Protein AF-A0A1V5TX54-F1 (afdb_monomer_lite)

pLDDT: mean 74.38, std 20.8, range [24.3, 97.81]

Foldseek 3Di:
DVVVVVVCPVVVVLLVVCDVPVDPDPVNVVVVVLVVVLVPDDDPVSVLVNLVVLLVVLVVLCPDPDPVSVLVSLLVNLVSCVSNVVVVVNVVSVVVLVPDPSVLPLSNLLSVLVVCLVVVNLVSNLVSLVSNCVPQVLSSLQSNLSSCVSVVNNVSSVVSNVRSVVVVVVVVVVVVVVVVCVVVVNDPDD

Sequence (190 aa):
MEKVLYESGNYFSCLEYIYRFLGDGCEVERMKALCWLGLSRTHEEGKRVYLLLARDILEVLLKSDDLENKIFASSKLILVLWKLGDIDSLDKLYDMIKSSEICESSEVNYSRGILALWQGGNQRAIDLSRRIESEMKAEAYELRGDAYTNQGYPSDARVEYINAIRYYRCRYYDIERVQKKLLKGEACSD

Radius of gyration: 18.54 Å; chains: 1; bounding box: 43×51×48 Å

Secondary structure (DSSP, 8-state):
-THHHHHHHHHHHHHHHHHHHH-SSHHHHHHHHHHHHHHSS--HHHHHHHHHHHHHHHHHHHTSS-HHHHHHHHHHHHHHHHHHT-HHHHHHHHHHHHTSGGGG-HHHHHHHHHHHHHTT-HHHHHHHHHHHTTT-HHHHHHHHHHHHHHTT-HHHHHHHHHHHHHHHHHHHHHHHHHHHHHHTT-----

Structure (mmCIF, N/CA/C/O backbone):
data_AF-A0A1V5TX54-F1
#
_entry.id   AF-A0A1V5TX54-F1
#
loop_
_atom_site.group_PDB
_atom_site.id
_atom_site.type_symbol
_atom_site.label_atom_id
_atom_site.label_alt_id
_atom_site.label_comp_id
_atom_site.label_asym_id
_atom_site.label_entity_id
_atom_site.label_seq_id
_atom_site.pdbx_PDB_ins_code
_atom_site.Cartn_x
_atom_site.Cartn_y
_atom_site.Cartn_z
_atom_site.occupancy
_atom_site.B_iso_or_equiv
_atom_site.auth_seq_id
_atom_site.auth_comp_id
_atom_site.auth_asym_id
_atom_site.auth_atom_id
_atom_site.pdbx_PDB_model_num
ATOM 1 N N . MET A 1 1 ? 20.280 -15.611 1.372 1.00 30.33 1 MET A N 1
ATOM 2 C CA . MET A 1 1 ? 19.870 -15.136 2.713 1.00 30.33 1 MET A CA 1
ATOM 3 C C . MET A 1 1 ? 19.416 -13.669 2.686 1.00 30.33 1 MET A C 1
ATOM 5 O O . MET A 1 1 ? 18.549 -13.319 3.467 1.00 30.33 1 MET A O 1
ATOM 9 N N . GLU A 1 2 ? 19.879 -12.845 1.735 1.00 24.30 2 GLU A N 1
ATOM 10 C CA . GLU A 1 2 ? 19.481 -11.425 1.596 1.00 24.30 2 GLU A CA 1
ATOM 11 C C . GLU A 1 2 ? 18.056 -11.173 1.068 1.00 24.30 2 GLU A C 1
ATOM 13 O O . GLU A 1 2 ? 17.445 -10.170 1.418 1.00 24.30 2 GLU A O 1
ATOM 18 N N . LYS A 1 3 ? 17.470 -12.090 0.286 1.00 27.19 3 LYS A N 1
ATOM 19 C CA . LYS A 1 3 ? 16.138 -11.880 -0.321 1.00 27.19 3 LYS A CA 1
ATOM 20 C C . LYS A 1 3 ? 14.971 -11.887 0.686 1.00 27.19 3 LYS A C 1
ATOM 22 O O . LYS A 1 3 ? 13.909 -11.362 0.389 1.00 27.19 3 LYS A O 1
ATOM 27 N N . VAL A 1 4 ? 15.174 -12.462 1.876 1.00 31.12 4 VAL A N 1
ATOM 28 C CA . VAL A 1 4 ? 14.139 -12.585 2.924 1.00 31.12 4 VAL A CA 1
ATOM 29 C C . VAL A 1 4 ? 13.986 -11.293 3.731 1.00 31.12 4 VAL A C 1
ATOM 31 O O . VAL A 1 4 ? 12.911 -11.011 4.251 1.00 31.12 4 VAL A O 1
ATOM 34 N N . LEU A 1 5 ? 15.035 -10.468 3.793 1.00 27.84 5 LEU A N 1
ATOM 35 C CA . LEU A 1 5 ? 15.014 -9.241 4.587 1.00 27.84 5 LEU A CA 1
ATOM 36 C C . LEU A 1 5 ? 14.143 -8.150 3.944 1.00 27.84 5 LEU A C 1
ATOM 38 O O . LEU A 1 5 ? 13.446 -7.437 4.663 1.00 27.84 5 LEU A O 1
ATOM 42 N N . TYR A 1 6 ? 14.089 -8.085 2.610 1.00 31.00 6 TYR A N 1
ATOM 43 C CA . TYR A 1 6 ? 13.315 -7.068 1.888 1.00 31.00 6 TYR A CA 1
ATOM 44 C C . TYR A 1 6 ? 11.796 -7.262 2.037 1.00 31.00 6 TYR A C 1
ATOM 46 O O . TYR A 1 6 ? 11.067 -6.306 2.280 1.00 31.00 6 TYR A O 1
ATOM 54 N N . GLU A 1 7 ? 11.312 -8.510 2.010 1.00 37.56 7 GLU A N 1
ATOM 55 C CA . GLU A 1 7 ? 9.894 -8.807 2.268 1.00 37.56 7 GLU A CA 1
ATOM 56 C C . GLU A 1 7 ? 9.513 -8.627 3.747 1.00 37.56 7 GLU A C 1
ATOM 58 O O . GLU A 1 7 ? 8.349 -8.379 4.048 1.00 37.56 7 GLU A O 1
ATOM 63 N N . SER A 1 8 ? 10.482 -8.716 4.669 1.00 41.56 8 SER A N 1
ATOM 64 C CA . SER A 1 8 ? 10.271 -8.626 6.123 1.00 41.56 8 SER A CA 1
ATOM 65 C C . SER A 1 8 ? 10.218 -7.195 6.681 1.00 41.56 8 SER A C 1
ATOM 67 O O . SER A 1 8 ? 9.693 -6.990 7.777 1.00 41.56 8 SER A O 1
ATOM 69 N N . GLY A 1 9 ? 10.698 -6.195 5.931 1.00 39.78 9 GLY A N 1
ATOM 70 C CA . GLY A 1 9 ? 10.786 -4.805 6.403 1.00 39.78 9 GLY A CA 1
ATOM 71 C C . GLY A 1 9 ? 9.429 -4.167 6.729 1.00 39.78 9 GLY A C 1
ATOM 72 O O . GLY A 1 9 ? 9.316 -3.384 7.670 1.00 39.78 9 GLY A O 1
ATOM 73 N N . ASN A 1 10 ? 8.367 -4.565 6.020 1.00 44.25 10 ASN A N 1
ATOM 74 C CA . ASN A 1 10 ? 7.000 -4.102 6.296 1.00 44.25 10 ASN A CA 1
ATOM 75 C C . ASN A 1 10 ? 6.326 -4.849 7.464 1.00 44.25 10 ASN A C 1
ATOM 77 O O . ASN A 1 10 ? 5.393 -4.327 8.065 1.00 44.25 10 ASN A O 1
ATOM 81 N N . TYR A 1 11 ? 6.794 -6.056 7.802 1.00 42.66 11 TYR A N 1
ATOM 82 C CA . TYR A 1 11 ? 6.281 -6.832 8.939 1.00 42.66 11 TYR A CA 1
ATOM 83 C C . TYR A 1 11 ? 6.869 -6.336 10.263 1.00 42.66 11 TYR A C 1
ATOM 85 O O . TYR A 1 11 ? 6.157 -6.235 11.261 1.00 42.66 11 TYR A O 1
ATOM 93 N N . PHE A 1 12 ? 8.158 -5.983 10.261 1.00 42.31 12 PHE A N 1
ATOM 94 C CA . PHE A 1 12 ? 8.851 -5.474 11.445 1.00 42.31 12 PHE A CA 1
ATOM 95 C C . PHE A 1 12 ? 8.323 -4.111 11.909 1.00 42.31 12 PHE A C 1
ATOM 97 O O . PHE A 1 12 ? 8.193 -3.902 13.111 1.00 42.31 12 PHE A O 1
ATOM 104 N N . SER A 1 13 ? 7.956 -3.214 10.987 1.00 45.41 13 SER A N 1
ATOM 105 C CA . SER A 1 13 ? 7.419 -1.890 11.337 1.00 45.41 13 SER A CA 1
ATOM 106 C C . SER A 1 13 ? 6.031 -1.958 11.983 1.00 45.41 13 SER A C 1
ATOM 108 O O . SER A 1 13 ? 5.769 -1.229 12.937 1.00 45.41 13 SER A O 1
ATOM 110 N N . CYS A 1 14 ? 5.167 -2.880 11.540 1.00 44.69 14 CYS A N 1
ATOM 111 C CA . CYS A 1 14 ? 3.892 -3.153 12.208 1.00 44.69 14 CYS A CA 1
ATOM 112 C C . CYS A 1 14 ? 4.111 -3.694 13.627 1.00 44.69 14 CYS A C 1
ATOM 114 O O . CYS A 1 14 ? 3.462 -3.237 14.559 1.00 44.69 14 CYS A O 1
ATOM 116 N N . LEU A 1 15 ? 5.061 -4.619 13.808 1.00 48.97 15 LEU A N 1
ATOM 117 C CA . LEU A 1 15 ? 5.430 -5.151 15.122 1.00 48.97 15 LEU A CA 1
ATOM 118 C C . LEU A 1 15 ? 5.946 -4.058 16.060 1.00 48.97 15 LEU A C 1
ATOM 120 O O . LEU A 1 15 ? 5.470 -3.971 17.183 1.00 48.97 15 LEU A O 1
ATOM 124 N N . GLU A 1 16 ? 6.882 -3.215 15.620 1.00 46.59 16 GLU A N 1
ATOM 125 C CA . GLU A 1 16 ? 7.471 -2.165 16.462 1.00 46.59 16 GLU A CA 1
ATOM 126 C C . GLU A 1 16 ? 6.440 -1.112 16.905 1.00 46.59 16 GLU A C 1
ATOM 128 O O . GLU A 1 16 ? 6.471 -0.667 18.053 1.00 46.59 16 GLU A O 1
ATOM 133 N N . TYR A 1 17 ? 5.485 -0.767 16.033 1.00 46.53 17 TYR A N 1
ATOM 134 C CA . TYR A 1 17 ? 4.369 0.118 16.377 1.00 46.53 17 TYR A CA 1
ATOM 135 C C . TYR A 1 17 ? 3.402 -0.546 17.374 1.00 46.53 17 TYR A C 1
ATOM 137 O O . TYR A 1 17 ? 3.055 0.050 18.393 1.00 46.53 17 TYR A O 1
ATOM 145 N N . ILE A 1 18 ? 3.050 -1.818 17.149 1.00 49.69 18 ILE A N 1
ATOM 146 C CA . ILE A 1 18 ? 2.198 -2.613 18.049 1.00 49.69 18 ILE A CA 1
ATOM 147 C C . ILE A 1 18 ? 2.858 -2.800 19.430 1.00 49.69 18 ILE A C 1
ATOM 149 O O . ILE A 1 18 ? 2.181 -2.674 20.449 1.00 49.69 18 ILE A O 1
ATOM 153 N N . TYR A 1 19 ? 4.178 -3.016 19.488 1.00 47.88 19 TYR A N 1
ATOM 154 C CA . TYR A 1 19 ? 4.949 -3.110 20.736 1.00 47.88 19 TYR A CA 1
ATOM 155 C C . TYR A 1 19 ? 4.878 -1.829 21.568 1.00 47.88 19 TYR A C 1
ATOM 157 O O . TYR A 1 19 ? 4.755 -1.901 22.789 1.00 47.88 19 TYR A O 1
ATOM 165 N N . ARG A 1 20 ? 4.957 -0.657 20.926 1.00 49.06 20 ARG A N 1
ATOM 166 C CA . ARG A 1 20 ? 4.871 0.631 21.631 1.00 49.06 20 ARG A CA 1
ATOM 167 C C . ARG A 1 20 ? 3.459 0.931 22.133 1.00 49.06 20 ARG A C 1
ATOM 169 O O . ARG A 1 20 ? 3.332 1.630 23.133 1.00 49.06 20 ARG A O 1
ATOM 176 N N . PHE A 1 21 ? 2.428 0.415 21.463 1.00 44.59 21 PHE A N 1
ATOM 177 C CA . PHE A 1 21 ? 1.032 0.751 21.755 1.00 44.59 21 PHE A CA 1
ATOM 178 C C . PHE A 1 21 ? 0.344 -0.217 22.735 1.00 44.59 21 PHE A C 1
ATOM 180 O O . PHE A 1 21 ? -0.487 0.219 23.526 1.00 44.59 21 PHE A O 1
ATOM 187 N N . LEU A 1 22 ? 0.681 -1.515 22.722 1.00 44.22 22 LEU A N 1
ATOM 188 C CA . LEU A 1 22 ? 0.019 -2.521 23.573 1.00 44.22 22 LEU A CA 1
ATOM 189 C C . LEU A 1 22 ? 0.630 -2.682 24.980 1.00 44.22 22 LEU A C 1
ATOM 191 O O . LEU A 1 22 ? -0.011 -3.273 25.848 1.00 44.22 22 LEU A O 1
ATOM 195 N N . GLY A 1 23 ? 1.822 -2.129 25.237 1.00 44.69 23 GLY A N 1
ATOM 196 C CA . GLY A 1 23 ? 2.507 -2.241 26.533 1.00 44.69 23 GLY A CA 1
ATOM 197 C C . GLY A 1 23 ? 2.957 -3.670 26.889 1.00 44.69 23 GLY A C 1
ATOM 198 O O . GLY A 1 23 ? 2.667 -4.629 26.178 1.00 44.69 23 GLY A O 1
ATOM 199 N N . ASP A 1 24 ? 3.691 -3.822 27.997 1.00 40.16 24 ASP A N 1
ATOM 200 C CA . ASP A 1 24 ? 4.201 -5.118 28.483 1.00 40.16 24 ASP A CA 1
ATOM 201 C C . ASP A 1 24 ? 3.059 -5.976 29.069 1.00 40.16 24 ASP A C 1
ATOM 203 O O . ASP A 1 24 ? 2.840 -6.033 30.280 1.00 40.16 24 ASP A O 1
ATOM 207 N N . GLY A 1 25 ? 2.281 -6.621 28.201 1.00 43.72 25 GLY A N 1
ATOM 208 C CA . GLY A 1 25 ? 1.189 -7.519 28.572 1.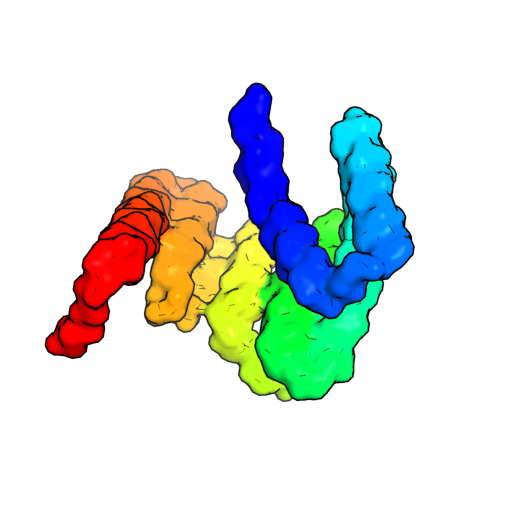00 43.72 25 GLY A CA 1
ATOM 209 C C . GLY A 1 25 ? 1.234 -8.836 27.800 1.00 43.72 25 GLY A C 1
ATOM 210 O O . GLY A 1 25 ? 1.669 -8.876 26.660 1.00 43.72 25 GLY A O 1
ATOM 211 N N . CYS A 1 26 ? 0.695 -9.903 28.402 1.00 41.56 26 CYS A N 1
ATOM 212 C CA . CYS A 1 26 ? 0.682 -11.302 27.930 1.00 41.56 26 CYS A CA 1
ATOM 213 C C . CYS A 1 26 ? 0.308 -11.521 26.438 1.00 41.56 26 CYS A C 1
ATOM 215 O O . CYS A 1 26 ? 0.681 -12.534 25.839 1.00 41.56 26 CYS A O 1
ATOM 217 N N . GLU A 1 27 ? -0.411 -10.588 25.807 1.00 49.25 27 GLU A N 1
ATOM 218 C CA . GLU A 1 27 ? -0.700 -10.613 24.366 1.00 49.25 27 GLU A CA 1
ATOM 219 C C . GLU A 1 27 ? 0.534 -10.344 23.496 1.00 49.25 27 GLU A C 1
ATOM 221 O O . GLU A 1 27 ? 0.677 -10.943 22.433 1.00 49.25 27 GLU A O 1
ATOM 226 N N . VAL A 1 28 ? 1.471 -9.528 23.971 1.00 48.56 28 VAL A N 1
ATOM 227 C CA . VAL A 1 28 ? 2.739 -9.212 23.311 1.00 48.56 28 VAL A CA 1
ATOM 228 C C . VAL A 1 28 ? 3.679 -10.419 23.328 1.00 48.56 28 VAL A C 1
ATOM 230 O O . VAL A 1 28 ? 4.288 -10.748 22.311 1.00 48.56 28 VAL A O 1
ATOM 233 N N . GLU A 1 29 ? 3.748 -11.163 24.432 1.00 46.81 29 GLU A N 1
ATOM 234 C CA . GLU A 1 29 ? 4.460 -12.445 24.508 1.00 46.81 29 GLU A CA 1
ATOM 235 C C . GLU A 1 29 ? 3.805 -13.523 23.630 1.00 46.81 29 GLU A C 1
ATOM 237 O O . GLU A 1 29 ? 4.517 -14.313 23.004 1.00 46.81 29 GLU A O 1
ATOM 242 N N . ARG A 1 30 ? 2.469 -13.525 23.500 1.00 48.03 30 ARG A N 1
ATOM 243 C CA . ARG A 1 30 ? 1.762 -14.364 22.514 1.00 48.03 30 ARG A CA 1
ATOM 244 C C . ARG A 1 30 ? 2.094 -13.961 21.079 1.00 48.03 30 ARG A C 1
ATOM 246 O O . ARG A 1 30 ? 2.321 -14.845 20.260 1.00 48.03 30 ARG A O 1
ATOM 253 N N . MET A 1 31 ? 2.184 -12.667 20.771 1.00 52.75 31 MET A N 1
ATOM 254 C CA . MET A 1 31 ? 2.605 -12.175 19.453 1.00 52.75 31 MET A CA 1
ATOM 255 C C . MET A 1 31 ? 4.060 -12.535 19.148 1.00 52.75 31 MET A C 1
ATOM 257 O O . MET A 1 31 ? 4.340 -13.027 18.057 1.00 52.75 31 MET A O 1
ATOM 261 N N . LYS A 1 32 ? 4.974 -12.392 20.119 1.00 51.56 32 LYS A N 1
ATOM 262 C CA . LYS A 1 32 ? 6.365 -12.868 20.023 1.00 51.56 32 LYS A CA 1
ATOM 263 C C . LYS A 1 32 ? 6.400 -14.362 19.718 1.00 51.56 32 LYS A C 1
ATOM 265 O O . LYS A 1 32 ? 7.094 -14.759 18.788 1.00 51.56 32 LYS A O 1
ATOM 270 N N . ALA A 1 33 ? 5.628 -15.171 20.449 1.00 48.47 33 ALA A N 1
ATOM 271 C CA . ALA A 1 33 ? 5.555 -16.619 20.272 1.00 48.47 33 ALA A CA 1
ATOM 272 C C . ALA A 1 33 ? 4.944 -17.026 18.920 1.00 48.47 33 ALA A C 1
ATOM 274 O O . ALA A 1 33 ? 5.458 -17.935 18.276 1.00 48.47 33 ALA A O 1
ATOM 275 N N . LEU A 1 34 ? 3.901 -16.337 18.446 1.00 50.25 34 LEU A N 1
ATOM 276 C CA . LEU A 1 34 ? 3.256 -16.601 17.154 1.00 50.25 34 LEU A CA 1
ATOM 277 C C . LEU A 1 34 ? 4.113 -16.141 15.969 1.00 50.25 34 LEU A C 1
ATOM 279 O O . LEU A 1 34 ? 4.197 -16.851 14.970 1.00 50.25 34 LEU A O 1
ATOM 283 N N . CYS A 1 35 ? 4.818 -15.012 16.085 1.00 50.97 35 CYS A N 1
ATOM 284 C CA . CYS A 1 35 ? 5.839 -14.616 15.118 1.00 50.97 35 CYS A CA 1
ATOM 285 C C . CYS A 1 35 ? 7.014 -15.593 15.110 1.00 50.97 35 CYS A C 1
ATOM 287 O O . CYS A 1 35 ? 7.489 -15.944 14.036 1.00 50.97 35 CYS A O 1
ATOM 289 N N . TRP A 1 36 ? 7.455 -16.083 16.271 1.00 46.84 36 TRP A N 1
ATOM 290 C CA . TRP A 1 36 ? 8.479 -17.127 16.351 1.00 46.84 36 TRP A CA 1
ATOM 291 C C . TRP A 1 36 ? 8.019 -18.444 15.711 1.00 46.84 36 TRP A C 1
ATOM 293 O O . TRP A 1 36 ? 8.781 -19.044 14.957 1.00 46.84 36 TRP A O 1
ATOM 303 N N . LEU A 1 37 ? 6.766 -18.855 15.937 1.00 42.44 37 LEU A N 1
ATOM 304 C CA . LEU A 1 37 ? 6.151 -20.033 15.311 1.00 42.44 37 LEU A CA 1
ATOM 305 C C . LEU A 1 37 ? 5.956 -19.853 13.792 1.00 42.44 37 LEU A C 1
ATOM 307 O O . LEU A 1 37 ? 6.149 -20.798 13.033 1.00 42.44 37 LEU A O 1
ATOM 311 N N . GLY A 1 38 ? 5.640 -18.640 13.326 1.00 43.91 38 GLY A N 1
ATOM 312 C CA . GLY A 1 38 ? 5.549 -18.301 11.900 1.00 43.91 38 GLY A CA 1
ATOM 313 C C . GLY A 1 38 ? 6.912 -18.165 11.204 1.00 43.91 38 GLY A C 1
ATOM 314 O O . GLY A 1 38 ? 7.024 -18.426 10.005 1.00 43.91 38 GLY A O 1
ATOM 315 N N . LEU A 1 39 ? 7.963 -17.797 11.947 1.00 45.38 39 LEU A N 1
ATOM 316 C CA . LEU A 1 39 ? 9.353 -17.741 11.477 1.00 45.38 39 LEU A CA 1
ATOM 317 C C . LEU A 1 39 ? 10.045 -19.112 11.530 1.00 45.38 39 LEU A C 1
ATOM 319 O O . LEU A 1 39 ? 11.016 -19.335 10.798 1.00 45.38 39 LEU A O 1
ATOM 323 N N . SER A 1 40 ? 9.537 -20.068 12.316 1.00 43.94 40 SER A N 1
ATOM 324 C CA . SER A 1 40 ? 10.005 -21.455 12.304 1.00 43.94 40 SER A CA 1
ATOM 325 C C . SER A 1 40 ? 9.435 -22.228 11.105 1.00 43.94 40 SER A C 1
ATOM 327 O O . SER A 1 40 ? 8.594 -23.105 11.244 1.00 43.94 40 SER A O 1
ATOM 329 N N . ARG A 1 41 ? 9.985 -21.914 9.925 1.00 44.44 41 ARG A N 1
ATOM 330 C CA . ARG A 1 41 ? 10.013 -22.723 8.690 1.00 44.44 41 ARG A CA 1
ATOM 331 C C . ARG A 1 41 ? 8.674 -22.924 7.942 1.00 44.44 41 ARG A C 1
ATOM 333 O O . ARG A 1 41 ? 7.840 -23.750 8.278 1.00 44.44 41 ARG A O 1
ATOM 340 N N . THR A 1 42 ? 8.581 -22.258 6.786 1.00 50.34 42 THR A N 1
ATOM 341 C CA . THR A 1 42 ? 7.985 -22.782 5.531 1.00 50.34 42 THR A CA 1
ATOM 342 C C . THR A 1 42 ? 6.494 -23.160 5.470 1.00 50.34 42 THR A C 1
ATOM 344 O O . THR A 1 42 ? 6.130 -23.895 4.560 1.00 50.34 42 THR A O 1
ATOM 347 N N . HIS A 1 43 ? 5.603 -22.644 6.320 1.00 57.03 43 HIS A N 1
ATOM 348 C CA . HIS A 1 43 ? 4.159 -22.913 6.180 1.00 57.03 43 HIS A CA 1
ATOM 349 C C . HIS A 1 43 ? 3.376 -21.649 5.801 1.00 57.03 43 HIS A C 1
ATOM 351 O O . HIS A 1 43 ? 3.340 -20.680 6.562 1.00 57.03 43 HIS A O 1
ATOM 357 N N . GLU A 1 44 ? 2.725 -21.653 4.631 1.00 62.91 44 GLU A N 1
ATOM 358 C CA . GLU A 1 44 ? 1.754 -20.616 4.231 1.00 62.91 44 GLU A CA 1
ATOM 359 C C . GLU A 1 44 ? 0.690 -20.373 5.310 1.00 62.91 44 GLU A C 1
ATOM 361 O O . GLU A 1 44 ? 0.238 -19.247 5.506 1.00 62.91 44 GLU A O 1
ATOM 366 N N . GLU A 1 45 ? 0.361 -21.410 6.078 1.00 62.12 45 GLU A N 1
ATOM 367 C CA . GLU A 1 45 ? -0.554 -21.344 7.214 1.00 62.12 45 GLU A CA 1
ATOM 368 C C . GLU A 1 45 ? -0.068 -20.392 8.315 1.00 62.12 45 GLU A C 1
ATOM 370 O O . GLU A 1 45 ? -0.861 -19.611 8.832 1.00 62.12 45 GLU A O 1
ATOM 375 N N . GLY A 1 46 ? 1.234 -20.364 8.625 1.00 65.31 46 GLY A N 1
ATOM 376 C CA . GLY A 1 46 ? 1.793 -19.437 9.616 1.00 65.31 46 GLY A CA 1
ATOM 377 C C . GLY A 1 46 ? 1.703 -17.979 9.161 1.00 65.31 46 GLY A C 1
ATOM 378 O O . GLY A 1 46 ? 1.341 -17.097 9.941 1.00 65.31 46 GLY A O 1
ATOM 379 N N . LYS A 1 47 ? 1.943 -17.726 7.865 1.00 70.38 47 LYS A N 1
ATOM 380 C CA . LYS A 1 47 ? 1.740 -16.398 7.261 1.00 70.38 47 LYS A CA 1
ATOM 381 C C . LYS A 1 47 ? 0.270 -15.988 7.317 1.00 70.38 47 LYS A C 1
ATOM 383 O O . LYS A 1 47 ? -0.031 -14.844 7.644 1.00 70.38 47 LYS A O 1
ATOM 388 N N . ARG A 1 48 ? -0.643 -16.920 7.033 1.00 78.31 48 ARG A N 1
ATOM 389 C CA . ARG A 1 48 ? -2.087 -16.673 7.080 1.00 78.31 48 ARG A CA 1
ATOM 390 C C . ARG A 1 48 ? -2.562 -16.343 8.495 1.00 78.31 48 ARG A C 1
ATOM 392 O O . ARG A 1 48 ? -3.284 -15.367 8.657 1.00 78.31 48 ARG A O 1
ATOM 399 N N . VAL A 1 49 ? -2.123 -17.091 9.510 1.00 75.19 49 VAL A N 1
ATOM 400 C CA . VAL A 1 49 ? -2.447 -16.812 10.923 1.00 75.19 49 VAL A CA 1
ATOM 401 C C . VAL A 1 49 ? -1.959 -15.423 11.333 1.00 75.19 49 VAL A C 1
ATOM 403 O O . VAL A 1 49 ? -2.711 -14.669 11.945 1.00 75.19 49 VAL A O 1
ATOM 406 N N . TYR A 1 50 ? -0.739 -15.048 10.941 1.00 74.75 50 TYR A N 1
ATOM 407 C CA . TYR A 1 50 ? -0.221 -13.706 11.200 1.00 74.75 50 TYR A CA 1
ATOM 408 C C . TYR A 1 50 ? -1.072 -12.616 10.535 1.00 74.75 50 TYR A C 1
ATOM 410 O O . TYR A 1 50 ? -1.405 -11.622 11.173 1.00 74.75 50 TYR A O 1
ATOM 418 N N . LEU A 1 51 ? -1.440 -12.794 9.263 1.00 80.00 51 LEU A N 1
ATOM 419 C CA . LEU A 1 51 ? -2.250 -11.817 8.535 1.00 80.00 51 LEU A CA 1
ATOM 420 C C . LEU A 1 51 ? -3.658 -11.673 9.130 1.00 80.00 51 LEU A C 1
ATOM 422 O O . LEU A 1 51 ? -4.169 -10.560 9.188 1.00 80.00 51 LEU A O 1
ATOM 426 N N . LEU A 1 52 ? -4.262 -12.766 9.608 1.00 83.44 52 LEU A N 1
ATOM 427 C CA . LEU A 1 52 ? -5.546 -12.726 10.314 1.00 83.44 52 LEU A CA 1
ATOM 428 C C . LEU A 1 52 ? -5.436 -11.950 11.632 1.00 83.44 52 LEU A C 1
ATOM 430 O O . LEU A 1 52 ? -6.255 -11.077 11.890 1.00 83.44 52 LEU A O 1
ATOM 434 N N . LEU A 1 53 ? -4.387 -12.199 12.420 1.00 81.25 53 LEU A N 1
ATOM 435 C CA . LEU A 1 53 ? -4.151 -11.451 13.655 1.00 81.25 53 LEU A CA 1
ATOM 436 C C . LEU A 1 53 ? -3.907 -9.960 13.377 1.00 81.25 53 LEU A C 1
ATOM 438 O O . LEU A 1 53 ? -4.467 -9.100 14.052 1.00 81.25 53 LEU A O 1
ATOM 442 N N . ALA A 1 54 ? -3.089 -9.651 12.368 1.00 79.38 54 ALA A N 1
ATOM 443 C CA . ALA A 1 54 ? -2.834 -8.279 11.953 1.00 79.38 54 ALA A CA 1
ATOM 444 C C . ALA A 1 54 ? -4.131 -7.585 11.520 1.00 79.38 54 ALA A C 1
ATOM 446 O O . ALA A 1 54 ? -4.372 -6.456 11.935 1.00 79.38 54 ALA A O 1
ATOM 447 N N . ARG A 1 55 ? -4.985 -8.261 10.739 1.00 88.81 55 ARG A N 1
ATOM 448 C CA . ARG A 1 55 ? -6.306 -7.749 10.352 1.00 88.81 55 ARG A CA 1
ATOM 449 C C . ARG A 1 55 ? -7.127 -7.376 11.585 1.00 88.81 55 ARG A C 1
ATOM 451 O O . ARG A 1 55 ? -7.577 -6.240 11.665 1.00 88.81 55 ARG A O 1
ATOM 458 N N . ASP A 1 56 ? -7.269 -8.288 12.543 1.00 85.56 56 ASP A N 1
ATOM 459 C CA . ASP A 1 56 ? -8.123 -8.075 13.716 1.00 85.56 56 ASP A CA 1
ATOM 460 C C . ASP A 1 56 ? -7.645 -6.873 14.559 1.00 85.56 56 ASP A C 1
ATOM 462 O O . ASP A 1 56 ? -8.449 -6.041 14.976 1.00 85.56 56 ASP A O 1
ATOM 466 N N . ILE A 1 57 ? -6.328 -6.715 14.746 1.00 82.25 57 ILE A N 1
ATOM 467 C CA . ILE A 1 57 ? -5.742 -5.555 15.448 1.00 82.25 57 ILE A CA 1
ATOM 468 C C . ILE A 1 57 ? -5.996 -4.257 14.674 1.00 82.25 57 ILE A C 1
ATOM 470 O O . ILE A 1 57 ? -6.399 -3.245 15.249 1.00 82.25 57 ILE A O 1
ATOM 474 N N . LEU A 1 58 ? -5.757 -4.270 13.363 1.00 84.44 58 LEU A N 1
ATOM 475 C CA . LEU A 1 58 ? -5.927 -3.093 12.516 1.00 84.44 58 LEU A CA 1
ATOM 476 C C . LEU A 1 58 ? -7.401 -2.671 12.435 1.00 84.44 58 LEU A C 1
ATOM 478 O O . LEU A 1 58 ? -7.682 -1.479 12.431 1.00 84.44 58 LEU A O 1
ATOM 482 N N . GLU A 1 59 ? -8.351 -3.606 12.452 1.00 88.81 59 GLU A N 1
ATOM 483 C CA . GLU A 1 59 ? -9.784 -3.298 12.531 1.00 88.81 59 GLU A CA 1
ATOM 484 C C . GLU A 1 59 ? -10.181 -2.622 13.850 1.00 88.81 59 GLU A C 1
ATOM 486 O O . GLU A 1 59 ? -11.105 -1.805 13.868 1.00 88.81 59 GLU A O 1
ATOM 491 N N . VAL A 1 60 ? -9.497 -2.938 14.955 1.00 85.81 60 VAL A N 1
ATOM 492 C CA . VAL A 1 60 ? -9.677 -2.230 16.231 1.00 85.81 60 VAL A CA 1
ATOM 493 C C . VAL A 1 60 ? -9.129 -0.808 16.126 1.00 85.81 60 VAL A C 1
ATOM 495 O O . VAL A 1 60 ? -9.841 0.140 16.455 1.00 85.81 60 VAL A O 1
ATOM 498 N N . LEU A 1 61 ? -7.906 -0.640 15.610 1.00 81.56 61 LEU A N 1
ATOM 499 C CA . LEU A 1 61 ? -7.289 0.681 15.427 1.00 81.56 61 LEU A CA 1
ATOM 500 C C . LEU A 1 61 ? -8.099 1.574 14.478 1.00 81.56 61 LEU A C 1
ATOM 502 O O . LEU A 1 61 ? -8.246 2.771 14.724 1.00 81.56 61 LEU A O 1
ATOM 506 N N . LEU A 1 62 ? -8.697 0.988 13.442 1.00 87.88 62 LEU A N 1
ATOM 507 C CA . LEU A 1 62 ? -9.545 1.691 12.484 1.00 87.88 62 LEU A CA 1
ATOM 508 C C . LEU A 1 62 ? -10.803 2.304 13.121 1.00 87.88 62 LEU A C 1
ATOM 510 O O . LEU A 1 62 ? -11.322 3.303 12.629 1.00 87.88 62 LEU A O 1
ATOM 514 N N . LYS A 1 63 ? -11.297 1.708 14.211 1.00 88.06 63 LYS A N 1
ATOM 515 C CA . LYS A 1 63 ? -12.463 2.190 14.969 1.00 88.06 63 LYS A CA 1
ATOM 516 C C . LYS A 1 63 ? -12.096 3.188 16.066 1.00 88.06 63 LYS A C 1
ATOM 518 O O . LYS A 1 63 ? -12.999 3.695 16.723 1.00 88.06 63 LYS A O 1
ATOM 523 N N . SER A 1 64 ? -10.807 3.436 16.300 1.00 86.50 64 SER A N 1
ATOM 524 C CA . SER A 1 64 ? -10.376 4.429 17.286 1.00 86.50 64 SER A CA 1
ATOM 525 C C . SER A 1 64 ? -10.778 5.840 16.848 1.00 86.50 64 SER A C 1
ATOM 527 O O . SER A 1 64 ? -10.960 6.081 15.659 1.00 86.50 64 SER A O 1
ATOM 529 N N . ASP A 1 65 ? -10.908 6.782 17.782 1.00 86.75 65 ASP A N 1
ATOM 530 C CA . ASP A 1 65 ? -11.178 8.194 17.454 1.00 86.75 65 ASP A CA 1
ATOM 531 C C . ASP A 1 65 ? -9.933 8.938 16.950 1.00 86.75 65 ASP A C 1
ATOM 533 O O . ASP A 1 65 ? -10.036 10.039 16.411 1.00 86.75 65 ASP A O 1
ATOM 537 N N . ASP A 1 66 ? -8.760 8.326 17.094 1.00 87.00 66 ASP A N 1
ATOM 538 C CA . ASP A 1 66 ? -7.483 8.914 16.728 1.00 87.00 66 ASP A CA 1
ATOM 539 C C . ASP A 1 66 ? -7.236 8.822 15.213 1.00 87.00 66 ASP A C 1
ATOM 541 O O . ASP A 1 66 ? -7.273 7.749 14.604 1.00 87.00 66 ASP A O 1
ATOM 545 N N . LEU A 1 67 ? -6.998 9.978 14.593 1.00 86.69 67 LEU A N 1
ATOM 546 C CA . LEU A 1 67 ? -6.837 10.086 13.146 1.00 86.69 67 LEU A CA 1
ATOM 547 C C . LEU A 1 67 ? -5.579 9.361 12.648 1.00 86.69 67 LEU A C 1
ATOM 549 O O . LEU A 1 67 ? -5.615 8.726 11.594 1.00 86.69 67 LEU A O 1
ATOM 553 N N . GLU A 1 68 ? -4.485 9.421 13.407 1.00 83.00 68 GLU A N 1
ATOM 554 C CA . GLU A 1 68 ? -3.217 8.779 13.054 1.00 83.00 68 GLU A CA 1
ATOM 555 C C . GLU A 1 68 ? -3.373 7.253 13.035 1.00 83.00 68 GLU A C 1
ATOM 557 O O . GLU A 1 68 ? -2.990 6.595 12.064 1.00 83.00 68 GLU A O 1
ATOM 562 N N . ASN A 1 69 ? -4.058 6.697 14.034 1.00 83.31 69 ASN A N 1
ATOM 563 C CA . ASN A 1 69 ? -4.425 5.288 14.088 1.00 83.31 69 ASN A CA 1
ATOM 564 C C . ASN A 1 69 ? -5.317 4.877 12.916 1.00 83.31 69 ASN A C 1
ATOM 566 O O . ASN A 1 69 ? -5.089 3.816 12.337 1.00 83.31 69 ASN A 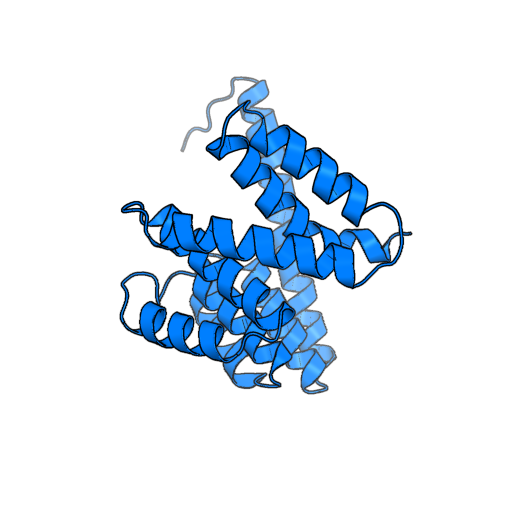O 1
ATOM 570 N N . LYS A 1 70 ? -6.301 5.696 12.521 1.00 87.19 70 LYS A N 1
ATOM 571 C CA . LYS A 1 70 ? -7.143 5.406 11.345 1.00 87.19 70 LYS A CA 1
ATOM 572 C C . LYS A 1 70 ? -6.331 5.376 10.053 1.00 87.19 70 LYS A C 1
ATOM 574 O O . LYS A 1 70 ? -6.539 4.474 9.236 1.00 87.19 70 LYS A O 1
ATOM 579 N N . ILE A 1 71 ? -5.416 6.331 9.868 1.00 84.06 71 ILE A N 1
ATOM 580 C CA . ILE A 1 71 ? -4.514 6.395 8.707 1.00 84.06 71 ILE A CA 1
ATOM 581 C C . ILE A 1 71 ? -3.615 5.158 8.681 1.00 84.06 71 ILE A C 1
ATOM 583 O O . ILE A 1 71 ? -3.574 4.433 7.680 1.00 84.06 71 ILE A O 1
ATOM 587 N N . PHE A 1 72 ? -2.941 4.878 9.798 1.00 84.25 72 PHE A N 1
ATOM 588 C CA . PHE A 1 72 ? -2.063 3.725 9.943 1.00 84.25 72 PHE A CA 1
ATOM 589 C C . PHE A 1 72 ? -2.823 2.427 9.665 1.00 84.25 72 PHE A C 1
ATOM 591 O O . PHE A 1 72 ? -2.433 1.662 8.778 1.00 84.25 72 PHE A O 1
ATOM 598 N N . ALA A 1 73 ? -3.950 2.222 10.349 1.00 83.75 73 ALA A N 1
ATOM 599 C CA . ALA A 1 73 ? -4.787 1.044 10.206 1.00 83.75 73 ALA A CA 1
ATOM 600 C C . ALA A 1 73 ? -5.221 0.833 8.757 1.00 83.75 73 ALA A C 1
ATOM 602 O O . ALA A 1 73 ? -4.990 -0.233 8.195 1.00 83.75 73 ALA A O 1
ATOM 603 N N . SER A 1 74 ? -5.770 1.870 8.126 1.00 89.44 74 SER A N 1
ATOM 604 C CA . SER A 1 74 ? -6.259 1.810 6.747 1.00 89.44 74 SER A CA 1
ATOM 605 C C . SER A 1 74 ? -5.153 1.473 5.753 1.00 89.44 74 SER A C 1
ATOM 607 O O . SER A 1 74 ? -5.333 0.596 4.907 1.00 89.44 74 SER A O 1
ATOM 609 N N . SER A 1 75 ? -3.989 2.121 5.876 1.00 86.31 75 SER A N 1
ATOM 610 C CA . SER A 1 75 ? -2.846 1.878 4.989 1.00 86.31 75 SER A CA 1
ATOM 611 C C . SER A 1 75 ? -2.390 0.412 5.038 1.00 86.31 75 SER A C 1
ATOM 613 O O . SER A 1 75 ? -2.198 -0.231 4.004 1.00 86.31 75 SER A O 1
ATOM 615 N N . LYS A 1 76 ? -2.296 -0.171 6.240 1.00 87.50 76 LYS A N 1
ATOM 616 C CA . LYS A 1 76 ? -1.848 -1.556 6.423 1.00 87.50 76 LYS A CA 1
ATOM 617 C C . LYS A 1 76 ? -2.935 -2.569 6.085 1.00 87.50 76 LYS A C 1
ATOM 619 O O . LYS A 1 76 ? -2.628 -3.600 5.486 1.00 87.50 76 LYS A O 1
ATOM 624 N N . LEU A 1 77 ? -4.192 -2.272 6.411 1.00 88.69 77 LEU A N 1
ATOM 625 C CA . LEU A 1 77 ? -5.315 -3.179 6.194 1.00 88.69 77 LEU A CA 1
ATOM 626 C C . LEU A 1 77 ? -5.558 -3.424 4.696 1.00 88.69 77 LEU A C 1
ATOM 628 O O . LEU A 1 77 ? -5.806 -4.566 4.319 1.00 88.69 77 LEU A O 1
ATOM 632 N N . ILE A 1 78 ? -5.345 -2.423 3.826 1.00 90.25 78 ILE A N 1
ATOM 633 C CA . ILE A 1 78 ? -5.359 -2.600 2.357 1.00 90.25 78 ILE A CA 1
ATOM 634 C C . ILE A 1 78 ? -4.428 -3.745 1.924 1.00 90.25 78 ILE A C 1
ATOM 636 O O . ILE A 1 78 ? -4.821 -4.635 1.167 1.00 90.25 78 ILE A O 1
ATOM 640 N N . LEU A 1 79 ? -3.187 -3.739 2.418 1.00 85.25 79 LEU A N 1
ATOM 641 C CA . LEU A 1 79 ? -2.173 -4.724 2.035 1.00 85.25 79 LEU A CA 1
ATOM 642 C C . LEU A 1 79 ? -2.453 -6.099 2.652 1.00 85.25 79 LEU A C 1
ATOM 644 O O . LEU A 1 79 ? -2.240 -7.121 1.998 1.00 85.25 79 LEU A O 1
ATOM 648 N N . VAL A 1 80 ? -2.921 -6.128 3.903 1.00 85.69 80 VAL A N 1
ATOM 649 C CA . VAL A 1 80 ? -3.256 -7.364 4.624 1.00 85.69 80 VAL A CA 1
ATOM 650 C C . VAL A 1 80 ? -4.430 -8.080 3.962 1.00 85.69 80 VAL A C 1
ATOM 652 O O . VAL A 1 80 ? -4.316 -9.269 3.666 1.00 85.69 80 VAL A O 1
ATOM 655 N N . LEU A 1 81 ? -5.522 -7.368 3.673 1.00 90.56 81 LEU A N 1
ATOM 656 C CA . LEU A 1 81 ? -6.720 -7.947 3.060 1.00 90.56 81 LEU A CA 1
ATOM 657 C C . LEU A 1 81 ? -6.434 -8.483 1.655 1.00 90.56 81 LEU A C 1
ATOM 659 O O . LEU A 1 81 ? -6.825 -9.606 1.338 1.00 90.56 81 LEU A O 1
ATOM 663 N N . TRP A 1 82 ? -5.656 -7.751 0.850 1.00 89.19 82 TRP A N 1
ATOM 664 C CA . TRP A 1 82 ? -5.202 -8.253 -0.447 1.00 89.19 82 TRP A CA 1
ATOM 665 C C . TRP A 1 82 ? -4.387 -9.544 -0.323 1.00 89.19 82 TRP A C 1
ATOM 667 O O . TRP A 1 82 ? -4.653 -10.512 -1.031 1.00 89.19 82 TRP A O 1
ATOM 677 N N . LYS A 1 83 ? -3.416 -9.598 0.602 1.00 86.38 83 LYS A N 1
ATOM 678 C CA . LYS A 1 83 ? -2.595 -10.804 0.821 1.00 86.38 83 LYS A CA 1
ATOM 679 C C . LYS A 1 83 ? -3.405 -11.995 1.334 1.00 86.38 83 LYS A C 1
ATOM 681 O O . LYS A 1 83 ? -3.036 -13.132 1.056 1.00 86.38 83 LYS A O 1
ATOM 686 N N . LEU A 1 84 ? -4.480 -11.745 2.078 1.00 87.88 84 LEU A N 1
ATOM 687 C CA . LEU A 1 84 ? -5.430 -12.774 2.506 1.00 87.88 84 LEU A CA 1
ATOM 688 C C . LEU A 1 84 ? -6.361 -13.239 1.376 1.00 87.88 84 LEU A C 1
ATOM 690 O O . LEU A 1 84 ? -6.985 -14.292 1.517 1.00 87.88 84 LEU A O 1
ATOM 694 N N . GLY A 1 85 ? -6.457 -12.481 0.280 1.00 91.00 85 GLY A N 1
ATOM 695 C CA . GLY A 1 85 ? -7.454 -12.687 -0.770 1.00 91.00 85 GLY A CA 1
ATOM 696 C C . GLY A 1 85 ? -8.876 -12.320 -0.335 1.00 91.00 85 GLY A C 1
ATOM 697 O O . GLY A 1 85 ? -9.834 -12.767 -0.959 1.00 91.00 85 GLY A O 1
ATOM 698 N N . ASP A 1 86 ? -9.029 -11.536 0.736 1.00 93.38 86 ASP A N 1
ATOM 699 C CA . ASP A 1 86 ? -10.323 -11.096 1.269 1.00 93.38 86 ASP A CA 1
ATOM 700 C C . ASP A 1 86 ? -10.793 -9.841 0.517 1.00 93.38 86 ASP A C 1
ATOM 702 O O . ASP A 1 86 ? -10.699 -8.709 0.999 1.00 93.38 86 ASP A O 1
ATOM 706 N N . ILE A 1 87 ? -11.210 -10.057 -0.734 1.00 92.12 87 ILE A N 1
ATOM 707 C CA . ILE A 1 87 ? -11.586 -8.983 -1.662 1.00 92.12 87 ILE A CA 1
ATOM 708 C C . ILE A 1 87 ? -12.840 -8.244 -1.178 1.00 92.12 87 ILE A C 1
ATOM 710 O O . ILE A 1 87 ? -12.881 -7.020 -1.247 1.00 92.12 87 ILE A O 1
ATOM 714 N N . ASP A 1 88 ? -13.810 -8.954 -0.597 1.00 93.19 88 ASP A N 1
ATOM 715 C CA . ASP A 1 88 ? -15.046 -8.350 -0.084 1.00 93.19 88 ASP A CA 1
ATOM 716 C C . ASP A 1 88 ? -14.767 -7.329 1.027 1.00 93.19 88 ASP A C 1
ATOM 718 O O . ASP A 1 88 ? -15.357 -6.245 1.067 1.00 93.19 88 ASP A O 1
ATOM 722 N N . SER A 1 89 ? -13.867 -7.665 1.955 1.00 94.12 89 SER A N 1
ATOM 723 C CA . SER A 1 89 ? -13.477 -6.747 3.027 1.00 94.12 89 SER A CA 1
ATOM 724 C C . SER A 1 89 ? -12.629 -5.594 2.494 1.00 94.12 89 SER A C 1
ATOM 726 O O . SER A 1 89 ? -12.740 -4.470 2.988 1.00 94.12 89 SER A O 1
ATOM 728 N N . LEU A 1 90 ? -11.809 -5.848 1.470 1.00 92.56 90 LEU A N 1
ATOM 729 C CA . LEU A 1 90 ? -11.007 -4.820 0.815 1.00 92.56 90 LEU A CA 1
ATOM 730 C C . LEU A 1 90 ? -11.890 -3.779 0.111 1.00 92.56 90 LEU A C 1
ATOM 732 O O . LEU A 1 90 ? -11.640 -2.583 0.256 1.00 92.56 90 LEU A O 1
ATOM 736 N N . ASP A 1 91 ? -12.943 -4.206 -0.586 1.00 91.19 91 ASP A N 1
ATOM 737 C CA . ASP A 1 91 ? -13.890 -3.306 -1.254 1.00 91.19 91 ASP A CA 1
ATOM 738 C C . ASP A 1 91 ? -14.669 -2.450 -0.245 1.00 91.19 91 ASP A C 1
ATOM 740 O O . ASP A 1 91 ? -14.765 -1.231 -0.400 1.00 91.19 91 ASP A O 1
ATOM 744 N N . LYS A 1 92 ? -15.128 -3.050 0.862 1.00 92.19 92 LYS A N 1
ATOM 745 C CA . LYS A 1 92 ? -15.757 -2.300 1.966 1.00 92.19 92 LYS A CA 1
ATOM 746 C C . LYS A 1 92 ? -14.815 -1.257 2.560 1.00 92.19 92 LYS A C 1
ATOM 748 O O . LYS A 1 92 ? -15.227 -0.123 2.811 1.00 92.19 92 LYS A O 1
ATOM 753 N N . LEU A 1 93 ? -13.554 -1.631 2.783 1.00 93.12 93 LEU A N 1
ATOM 754 C CA . LEU A 1 93 ? -12.531 -0.713 3.274 1.00 93.12 93 LEU A CA 1
ATOM 755 C C . LEU A 1 93 ? -12.328 0.449 2.292 1.00 93.12 93 LEU A C 1
ATOM 757 O O . LEU A 1 93 ? -12.214 1.597 2.718 1.00 93.12 93 LEU A O 1
ATOM 761 N N . TYR A 1 94 ? -12.335 0.178 0.985 1.00 89.69 94 TYR A N 1
ATOM 762 C CA . TYR A 1 94 ? -12.230 1.205 -0.049 1.00 89.69 94 TYR A CA 1
ATOM 763 C C . TYR A 1 94 ? -13.375 2.208 -0.021 1.00 89.69 94 TYR A C 1
ATOM 765 O O . TYR A 1 94 ? -13.115 3.413 -0.061 1.00 89.69 94 TYR A O 1
ATOM 773 N N . ASP A 1 95 ? -14.616 1.730 0.040 1.00 89.56 95 ASP A N 1
ATOM 774 C CA . ASP A 1 95 ? -15.794 2.597 0.086 1.00 89.56 95 ASP A CA 1
ATOM 775 C C . ASP A 1 95 ? -15.784 3.472 1.340 1.00 89.56 95 ASP A C 1
ATOM 777 O O . ASP A 1 95 ? -16.018 4.682 1.267 1.00 89.56 95 ASP A O 1
ATOM 781 N N . MET A 1 96 ? -15.408 2.884 2.478 1.00 89.88 96 MET A N 1
ATOM 782 C CA . MET A 1 96 ? -15.244 3.611 3.730 1.00 89.88 96 MET A CA 1
ATOM 783 C C . MET A 1 96 ? -14.160 4.692 3.608 1.00 89.88 96 MET A C 1
ATOM 785 O O . MET A 1 96 ? -14.450 5.865 3.850 1.00 89.88 96 MET A O 1
ATOM 789 N N . ILE A 1 97 ? -12.945 4.340 3.161 1.00 90.56 97 ILE A N 1
ATOM 790 C CA . ILE A 1 97 ? -11.832 5.289 2.994 1.00 90.56 97 ILE A CA 1
ATOM 791 C C . ILE A 1 97 ? -12.226 6.420 2.045 1.00 90.56 97 ILE A C 1
ATOM 793 O O . ILE A 1 97 ? -12.003 7.583 2.366 1.00 90.56 97 ILE A O 1
ATOM 797 N N . LYS A 1 98 ? -12.846 6.106 0.901 1.00 87.56 98 LYS A N 1
ATOM 798 C CA . LYS A 1 98 ? -13.233 7.087 -0.126 1.00 87.56 98 LYS A CA 1
ATOM 799 C C . LYS A 1 98 ? -14.168 8.176 0.406 1.00 87.56 98 LYS A C 1
ATOM 801 O O . LYS A 1 98 ? -14.171 9.281 -0.125 1.00 87.56 98 LYS A O 1
ATOM 806 N N . SER A 1 99 ? -14.965 7.857 1.422 1.00 84.62 99 SER A N 1
ATOM 807 C CA . SER A 1 99 ? -15.903 8.789 2.058 1.00 84.62 99 SER A CA 1
ATOM 808 C C . SER A 1 99 ? -15.333 9.513 3.284 1.00 84.62 99 SER A C 1
ATOM 810 O O . SER A 1 99 ? -16.000 10.372 3.855 1.00 84.62 99 SER A O 1
ATOM 812 N N . SER A 1 100 ? -14.111 9.170 3.692 1.00 85.94 100 SER A N 1
ATOM 813 C CA . SER A 1 100 ? -13.488 9.633 4.932 1.00 85.94 100 SER A CA 1
ATOM 814 C C . SER A 1 100 ? -12.436 10.721 4.706 1.00 85.94 100 SER A C 1
ATOM 816 O O . SER A 1 100 ? -11.872 10.862 3.621 1.00 85.94 100 SER A O 1
ATOM 818 N N . GLU A 1 101 ? -12.110 11.441 5.777 1.00 84.31 101 GLU A N 1
ATOM 819 C CA . GLU A 1 101 ? -11.051 12.459 5.802 1.00 84.31 101 GLU A CA 1
ATOM 820 C C . GLU A 1 101 ? -9.642 11.900 5.525 1.00 84.31 101 GLU A C 1
ATOM 822 O O . GLU A 1 101 ? -8.780 12.621 5.033 1.00 84.31 101 GLU A O 1
ATOM 827 N N . ILE A 1 102 ? -9.414 10.600 5.751 1.00 86.75 102 ILE A N 1
ATOM 828 C CA . ILE A 1 102 ? -8.112 9.952 5.519 1.00 86.75 102 ILE A CA 1
ATOM 829 C C . ILE A 1 102 ? -7.861 9.590 4.046 1.00 86.75 102 ILE A C 1
ATOM 831 O O . ILE A 1 102 ? -6.781 9.105 3.715 1.00 86.75 102 ILE A O 1
ATOM 835 N N . CYS A 1 103 ? -8.832 9.807 3.146 1.00 87.06 103 CYS A N 1
ATOM 836 C CA . CYS A 1 103 ? -8.726 9.434 1.728 1.00 87.06 103 CYS A CA 1
ATOM 837 C C . CYS A 1 103 ? -7.516 10.061 1.018 1.00 87.06 103 CYS A C 1
ATOM 839 O O . CYS A 1 103 ? -6.983 9.472 0.074 1.00 87.06 103 CYS A O 1
A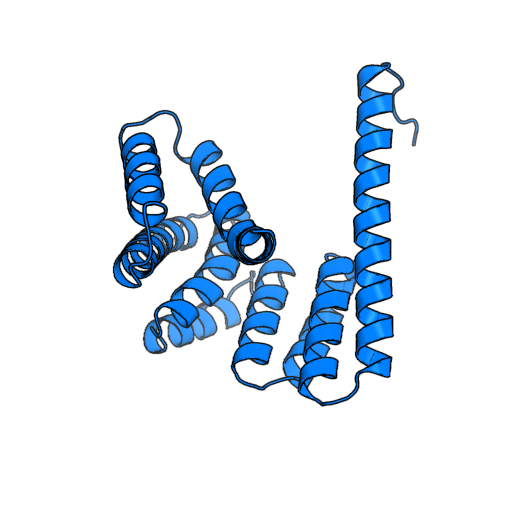TOM 841 N N . GLU A 1 104 ? -7.116 11.260 1.439 1.00 88.94 104 GLU A N 1
ATOM 842 C CA . GLU A 1 104 ? -6.025 12.012 0.817 1.00 88.94 104 GLU A CA 1
ATOM 843 C C . GLU A 1 104 ? -4.686 11.853 1.549 1.00 88.94 104 GLU A C 1
ATOM 845 O O . GLU A 1 104 ? -3.694 12.417 1.095 1.00 88.94 104 GLU A O 1
ATOM 850 N N . SER A 1 105 ? -4.610 11.052 2.622 1.00 92.69 105 SER A N 1
ATOM 851 C CA . SER A 1 105 ? -3.335 10.841 3.315 1.00 92.69 105 SER A CA 1
ATOM 852 C C . SER A 1 105 ? -2.321 10.140 2.408 1.00 92.69 105 SER A C 1
ATOM 854 O O . SER A 1 105 ? -2.665 9.247 1.617 1.00 92.69 105 SER A O 1
ATOM 856 N N . SER A 1 106 ? -1.052 10.530 2.526 1.00 92.06 106 SER A N 1
ATOM 857 C CA . SER A 1 106 ? 0.003 9.972 1.684 1.00 92.06 106 SER A CA 1
ATOM 858 C C . SER A 1 106 ? 0.211 8.477 1.926 1.00 92.06 106 SER A C 1
ATOM 860 O O . SER A 1 106 ? 0.378 7.722 0.973 1.00 92.06 106 SER A O 1
ATOM 862 N N . GLU A 1 107 ? 0.088 7.995 3.162 1.00 88.31 107 GLU A N 1
ATOM 863 C CA . GLU A 1 107 ? 0.234 6.578 3.513 1.00 88.31 107 GLU A CA 1
ATOM 864 C C . GLU A 1 107 ? -0.874 5.712 2.902 1.00 88.31 107 GLU A C 1
ATOM 866 O O . GLU A 1 107 ? -0.622 4.606 2.399 1.00 88.31 107 GLU A O 1
ATOM 871 N N . VAL A 1 108 ? -2.113 6.211 2.926 1.00 91.38 108 VAL A N 1
ATOM 872 C CA . VAL A 1 108 ? -3.258 5.530 2.321 1.00 91.38 108 VAL A CA 1
ATOM 873 C C . VAL A 1 108 ? -3.099 5.525 0.805 1.00 91.38 108 VAL A C 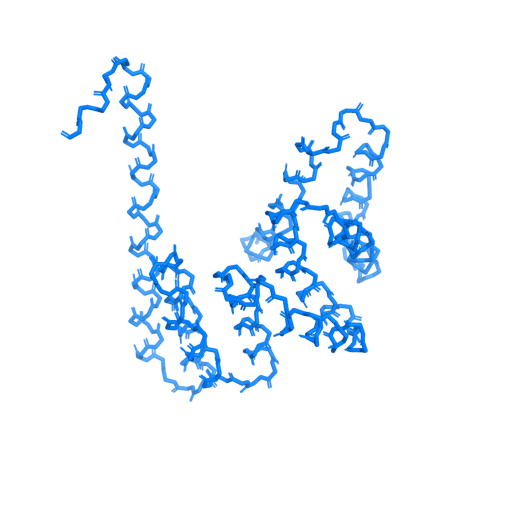1
ATOM 875 O O . VAL A 1 108 ? -3.210 4.467 0.183 1.00 91.38 108 VAL A O 1
ATOM 878 N N . ASN A 1 109 ? -2.771 6.665 0.194 1.00 94.38 109 ASN A N 1
ATOM 879 C CA . ASN A 1 109 ? -2.551 6.758 -1.249 1.00 94.38 109 ASN A CA 1
ATOM 880 C C . ASN A 1 109 ? -1.370 5.904 -1.730 1.00 94.38 109 ASN A C 1
ATOM 882 O O . ASN A 1 109 ? -1.479 5.256 -2.773 1.00 94.38 109 ASN A O 1
ATOM 886 N N . TYR A 1 110 ? -0.293 5.815 -0.952 1.00 91.94 110 TYR A N 1
ATOM 887 C CA . TYR A 1 110 ? 0.825 4.917 -1.223 1.00 91.94 110 TYR A CA 1
ATOM 888 C C . TYR A 1 110 ? 0.380 3.450 -1.226 1.00 91.94 110 TYR A C 1
ATOM 890 O O . TYR A 1 110 ? 0.634 2.717 -2.182 1.00 91.94 110 TYR A O 1
ATOM 898 N N . SER A 1 111 ? -0.381 3.036 -0.211 1.00 89.69 111 SER A N 1
ATOM 899 C CA . SER A 1 111 ? -0.889 1.661 -0.099 1.00 89.69 111 SER A CA 1
ATOM 900 C C . SER A 1 111 ? -1.869 1.308 -1.226 1.00 89.69 111 SER A C 1
ATOM 902 O O . SER A 1 111 ? -1.813 0.211 -1.785 1.00 89.69 111 SER A O 1
ATOM 904 N N . ARG A 1 112 ? -2.719 2.261 -1.637 1.00 93.81 112 ARG A N 1
ATOM 905 C CA . ARG A 1 112 ? -3.568 2.141 -2.838 1.00 93.81 112 ARG A CA 1
ATOM 906 C C . ARG A 1 112 ? -2.733 2.015 -4.112 1.00 93.81 112 ARG A C 1
ATOM 908 O O . ARG A 1 112 ? -3.134 1.305 -5.031 1.00 93.81 112 ARG A O 1
ATOM 915 N N . GLY A 1 113 ? -1.589 2.694 -4.166 1.00 94.38 113 GLY A N 1
ATOM 916 C CA . GLY A 1 113 ? -0.631 2.625 -5.264 1.00 94.38 113 GLY A CA 1
ATOM 917 C C . GLY A 1 113 ? -0.038 1.230 -5.409 1.00 94.38 113 GLY A C 1
ATOM 918 O O . GLY A 1 113 ? -0.085 0.657 -6.496 1.00 94.38 113 GLY A O 1
ATOM 919 N N . ILE A 1 114 ? 0.449 0.657 -4.305 1.00 88.50 114 ILE A N 1
ATOM 920 C CA . ILE A 1 114 ? 0.970 -0.718 -4.270 1.00 88.50 114 ILE A CA 1
ATOM 921 C C . ILE A 1 114 ? -0.104 -1.707 -4.726 1.00 88.50 114 ILE A C 1
ATOM 923 O O . ILE A 1 114 ? 0.156 -2.566 -5.568 1.00 88.50 114 ILE A O 1
ATOM 927 N N . LEU A 1 115 ? -1.331 -1.572 -4.212 1.00 90.25 115 LEU A N 1
ATOM 928 C CA . LEU A 1 115 ? -2.425 -2.436 -4.643 1.00 90.25 115 LEU A CA 1
ATOM 929 C C . LEU A 1 115 ? -2.696 -2.298 -6.145 1.00 90.25 115 LEU A C 1
ATOM 931 O O . LEU A 1 115 ? -2.878 -3.304 -6.827 1.00 90.25 115 LEU A O 1
ATOM 935 N N . ALA A 1 116 ? -2.707 -1.069 -6.666 1.00 93.56 116 ALA A N 1
ATOM 936 C CA . ALA A 1 116 ? -2.907 -0.833 -8.088 1.00 93.56 116 ALA A CA 1
ATOM 937 C C . ALA A 1 116 ? -1.843 -1.557 -8.923 1.00 93.56 116 ALA A C 1
ATOM 939 O O . ALA A 1 116 ? -2.204 -2.196 -9.906 1.00 93.56 116 ALA A O 1
ATOM 940 N N . LEU A 1 117 ? -0.569 -1.544 -8.512 1.00 90.25 117 LEU A N 1
ATOM 941 C CA . LEU A 1 117 ? 0.492 -2.316 -9.172 1.00 90.25 117 LEU A CA 1
ATOM 942 C C . LEU A 1 117 ? 0.197 -3.821 -9.168 1.00 90.25 117 LEU A C 1
ATOM 944 O O . LEU A 1 117 ? 0.296 -4.462 -10.212 1.00 90.25 117 LEU A O 1
ATOM 948 N N . TRP A 1 118 ? -0.221 -4.383 -8.030 1.00 88.25 118 TRP A N 1
ATOM 949 C CA . TRP A 1 118 ? -0.584 -5.805 -7.932 1.00 88.25 118 TRP A CA 1
ATOM 950 C C . TRP A 1 118 ? -1.788 -6.189 -8.795 1.00 88.25 118 TRP A C 1
ATOM 952 O O . TRP A 1 118 ? -1.870 -7.319 -9.267 1.00 88.25 118 TRP A O 1
ATOM 962 N N . GLN A 1 119 ? -2.692 -5.244 -9.041 1.00 90.12 119 GLN A N 1
ATOM 963 C CA . GLN A 1 119 ? -3.843 -5.405 -9.929 1.00 90.12 119 GLN A CA 1
ATOM 964 C C . GLN A 1 119 ? -3.522 -5.082 -11.404 1.00 90.12 119 GLN A C 1
ATOM 966 O O . GLN A 1 119 ? -4.420 -5.100 -12.243 1.00 90.12 119 GLN A O 1
ATOM 971 N N . GLY A 1 120 ? -2.266 -4.758 -11.740 1.00 92.56 120 GLY A N 1
ATOM 972 C CA . GLY A 1 120 ? -1.841 -4.370 -13.094 1.00 92.56 120 GLY A CA 1
ATOM 973 C C . GLY A 1 120 ? -2.193 -2.928 -13.495 1.00 92.56 120 GLY A C 1
ATOM 974 O O . GLY A 1 120 ? -1.952 -2.509 -14.628 1.00 92.56 120 GLY A O 1
ATOM 975 N N . GLY A 1 121 ? -2.736 -2.133 -12.575 1.00 96.75 121 GLY A N 1
ATOM 976 C CA . GLY A 1 121 ? -3.106 -0.727 -12.739 1.00 96.75 121 GLY A CA 1
ATOM 977 C C . GLY A 1 121 ? -1.916 0.236 -12.699 1.00 96.75 121 GLY A C 1
ATOM 978 O O . GLY A 1 121 ? -1.902 1.165 -11.892 1.00 96.75 121 GLY A O 1
ATOM 979 N N . ASN A 1 122 ? -0.936 0.056 -13.587 1.00 96.25 122 ASN A N 1
ATOM 980 C CA . ASN A 1 122 ? 0.318 0.826 -13.589 1.00 96.25 122 ASN A CA 1
ATOM 981 C C . ASN A 1 122 ? 0.101 2.347 -13.719 1.00 96.25 122 ASN A C 1
ATOM 983 O O . ASN A 1 122 ? 0.708 3.121 -12.985 1.00 96.25 122 ASN A O 1
ATOM 987 N N . GLN A 1 123 ? -0.814 2.797 -14.589 1.00 97.81 123 GLN A N 1
ATOM 988 C CA . GLN A 1 123 ? -1.104 4.232 -14.738 1.00 97.81 123 GLN A CA 1
ATOM 989 C C . GLN A 1 123 ? -1.699 4.832 -13.458 1.00 97.81 123 GLN A C 1
ATOM 991 O O . GLN A 1 123 ? -1.323 5.925 -13.043 1.00 97.81 123 GLN A O 1
ATOM 996 N N . ARG A 1 124 ? -2.585 4.085 -12.792 1.00 96.62 124 ARG A N 1
ATOM 997 C CA . ARG A 1 124 ? -3.185 4.505 -11.524 1.00 96.62 124 ARG A CA 1
ATOM 998 C C . ARG A 1 124 ? -2.131 4.617 -10.421 1.00 96.62 124 ARG A C 1
ATOM 1000 O O . ARG A 1 124 ? -2.205 5.544 -9.621 1.00 96.62 124 ARG A O 1
ATOM 1007 N N . ALA A 1 125 ? -1.151 3.713 -10.393 1.00 95.44 125 ALA A N 1
ATOM 1008 C CA . ALA A 1 125 ? -0.020 3.804 -9.474 1.00 95.44 125 ALA A CA 1
ATOM 1009 C C . ALA A 1 125 ? 0.818 5.071 -9.728 1.00 95.44 125 ALA A C 1
ATOM 1011 O O . ALA A 1 125 ? 1.122 5.791 -8.782 1.00 95.44 125 ALA A O 1
ATOM 1012 N N . ILE A 1 126 ? 1.098 5.413 -10.992 1.00 96.94 126 ILE A N 1
ATOM 1013 C CA . ILE A 1 126 ? 1.790 6.665 -11.357 1.00 96.94 126 ILE A CA 1
ATOM 1014 C C . ILE A 1 126 ? 0.992 7.898 -10.908 1.00 96.94 126 ILE A C 1
ATOM 1016 O O . ILE A 1 126 ? 1.561 8.860 -10.397 1.00 96.94 126 ILE A O 1
ATOM 1020 N N . ASP A 1 127 ? -0.329 7.897 -11.074 1.00 97.31 127 ASP A N 1
ATOM 1021 C CA . ASP A 1 127 ? -1.153 9.039 -10.670 1.00 97.31 127 ASP A CA 1
ATOM 1022 C C . ASP A 1 127 ? -1.185 9.211 -9.142 1.00 97.31 127 ASP A C 1
ATOM 1024 O O . ASP A 1 127 ? -1.120 10.336 -8.645 1.00 97.31 127 ASP A O 1
ATOM 1028 N N . LEU A 1 128 ? -1.232 8.104 -8.393 1.00 95.44 128 LEU A N 1
ATOM 1029 C CA . LEU A 1 128 ? -1.132 8.109 -6.931 1.00 95.44 128 LEU A CA 1
ATOM 1030 C C . LEU A 1 128 ? 0.255 8.552 -6.456 1.00 95.44 128 LEU A C 1
ATOM 1032 O O . LEU A 1 128 ? 0.349 9.292 -5.480 1.00 95.44 128 LEU A O 1
ATOM 1036 N N . SER A 1 129 ? 1.320 8.185 -7.171 1.00 96.62 129 SER A N 1
ATOM 1037 C CA . SER A 1 129 ? 2.681 8.602 -6.825 1.00 96.62 129 SER A CA 1
ATOM 1038 C C . SER A 1 129 ? 2.829 10.127 -6.831 1.00 96.62 129 SER A C 1
ATOM 1040 O O . SER A 1 129 ? 3.471 10.693 -5.952 1.00 96.62 129 SER A O 1
ATOM 1042 N N . ARG A 1 130 ? 2.195 10.811 -7.794 1.00 96.19 130 ARG A N 1
ATOM 1043 C CA . ARG A 1 130 ? 2.228 12.278 -7.889 1.00 96.19 130 ARG A CA 1
ATOM 104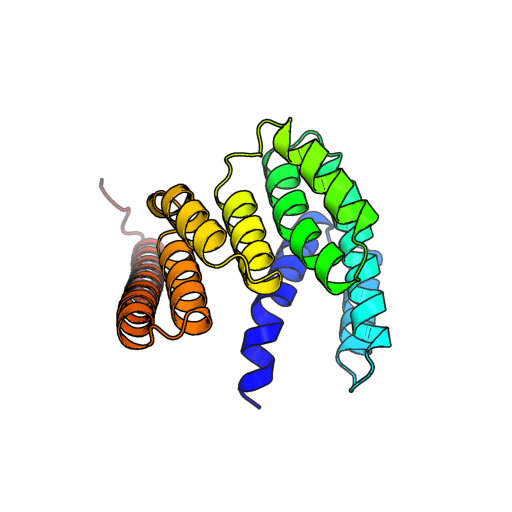4 C C . ARG A 1 130 ? 1.515 12.950 -6.716 1.00 96.19 130 ARG A C 1
ATOM 1046 O O . ARG A 1 130 ? 1.892 14.054 -6.346 1.00 96.19 130 ARG A O 1
ATOM 1053 N N . ARG A 1 131 ? 0.499 12.299 -6.136 1.00 95.00 131 ARG A N 1
ATOM 1054 C CA . ARG A 1 131 ? -0.238 12.824 -4.973 1.00 95.00 131 ARG A CA 1
ATOM 1055 C C . ARG A 1 131 ? 0.597 12.791 -3.702 1.00 95.00 131 ARG A C 1
ATOM 1057 O O . ARG A 1 131 ? 0.513 13.717 -2.911 1.00 95.00 131 ARG A O 1
ATOM 1064 N N . ILE A 1 132 ? 1.402 11.746 -3.532 1.00 94.56 132 ILE A N 1
ATOM 1065 C CA . ILE A 1 132 ? 2.200 11.547 -2.315 1.00 94.56 132 ILE A CA 1
ATOM 1066 C C . ILE A 1 132 ? 3.589 12.190 -2.407 1.00 94.56 132 ILE A C 1
ATOM 1068 O O . ILE A 1 132 ? 4.313 12.241 -1.419 1.00 94.56 132 ILE A O 1
ATOM 1072 N N . GLU A 1 133 ? 3.992 12.681 -3.585 1.00 94.62 133 GLU A N 1
ATOM 1073 C CA . GLU A 1 133 ? 5.363 13.131 -3.853 1.00 94.62 133 GLU A CA 1
ATOM 1074 C C . GLU A 1 133 ? 5.821 14.288 -2.958 1.00 94.62 133 GLU A C 1
ATOM 1076 O O . GLU A 1 133 ? 7.008 14.391 -2.677 1.00 94.62 133 GLU A O 1
ATOM 1081 N N . SER A 1 134 ? 4.936 15.155 -2.467 1.00 92.00 134 SER A N 1
ATOM 1082 C CA . SER A 1 134 ? 5.349 16.230 -1.552 1.00 92.00 134 SER A CA 1
ATOM 1083 C C . SER A 1 134 ? 5.775 15.720 -0.173 1.00 92.00 134 SER A C 1
ATOM 1085 O O . SER A 1 134 ? 6.681 16.299 0.426 1.00 92.00 134 SER A O 1
ATOM 1087 N N . GLU A 1 135 ? 5.154 14.646 0.313 1.00 90.00 135 GLU A N 1
ATOM 1088 C CA . GLU A 1 135 ? 5.305 14.147 1.688 1.00 90.00 135 GLU A CA 1
ATOM 1089 C C . GLU A 1 135 ? 6.177 12.884 1.756 1.00 90.00 135 GLU A C 1
ATOM 1091 O O . GLU A 1 135 ? 6.989 12.726 2.665 1.00 90.00 135 GLU A O 1
ATOM 1096 N N . MET A 1 136 ? 6.068 12.013 0.751 1.00 89.88 136 MET A N 1
ATOM 1097 C CA . MET A 1 136 ? 6.705 10.697 0.677 1.00 89.88 136 MET A CA 1
ATOM 1098 C C . MET A 1 136 ? 7.501 10.550 -0.626 1.00 89.88 136 MET A C 1
ATOM 1100 O O . MET A 1 136 ? 7.228 9.693 -1.465 1.00 89.88 136 MET A O 1
ATOM 1104 N N . LYS A 1 137 ? 8.483 11.436 -0.843 1.00 93.00 137 LYS A N 1
ATOM 1105 C CA . LYS A 1 137 ? 9.252 11.497 -2.102 1.00 93.00 137 LYS A CA 1
ATOM 1106 C C . LYS A 1 137 ? 9.871 10.166 -2.506 1.00 93.00 137 LYS A C 1
ATOM 1108 O O . LYS A 1 137 ? 9.786 9.787 -3.669 1.00 93.00 137 LYS A O 1
ATOM 1113 N N . ALA A 1 138 ? 10.535 9.488 -1.575 1.00 88.25 138 ALA A N 1
ATOM 1114 C CA . ALA A 1 138 ? 11.268 8.270 -1.895 1.00 88.25 138 ALA A CA 1
ATOM 1115 C C . ALA A 1 138 ? 10.310 7.156 -2.341 1.00 88.25 138 ALA A C 1
ATOM 1117 O O . ALA A 1 138 ? 10.528 6.532 -3.376 1.00 88.25 138 ALA A O 1
ATOM 1118 N N . GLU A 1 139 ? 9.206 7.008 -1.618 1.00 90.56 139 GLU A N 1
ATOM 1119 C CA . GLU A 1 139 ? 8.130 6.062 -1.888 1.00 90.56 139 GLU A CA 1
ATOM 1120 C C . GLU A 1 139 ? 7.377 6.413 -3.186 1.00 90.56 139 GLU A C 1
ATOM 1122 O O . GLU A 1 139 ? 7.010 5.528 -3.955 1.00 90.56 139 GLU A O 1
ATOM 1127 N N . ALA A 1 140 ? 7.201 7.703 -3.494 1.00 93.06 140 ALA A N 1
ATOM 1128 C CA . ALA A 1 140 ? 6.646 8.160 -4.769 1.00 93.06 140 ALA A CA 1
ATOM 1129 C C . ALA A 1 140 ? 7.515 7.736 -5.962 1.00 93.06 140 ALA A C 1
ATOM 1131 O O . ALA A 1 140 ? 6.993 7.262 -6.973 1.00 93.06 140 ALA A O 1
ATOM 1132 N N . TYR A 1 141 ? 8.837 7.906 -5.850 1.00 92.94 141 TYR A N 1
ATOM 1133 C CA . TYR A 1 141 ? 9.789 7.459 -6.867 1.00 92.94 141 TYR A CA 1
ATOM 1134 C C . TYR A 1 141 ? 9.776 5.931 -7.007 1.00 92.94 141 TYR A C 1
ATOM 1136 O O . TYR A 1 141 ? 9.730 5.424 -8.124 1.00 92.94 141 TYR A O 1
ATOM 1144 N N . GLU A 1 142 ? 9.757 5.188 -5.899 1.00 90.00 142 GLU A N 1
ATOM 1145 C CA . GLU A 1 142 ? 9.656 3.722 -5.918 1.00 90.00 142 GLU A CA 1
ATOM 1146 C C . GLU A 1 142 ? 8.399 3.255 -6.665 1.00 90.00 142 GLU A C 1
ATOM 1148 O O . GLU A 1 142 ? 8.491 2.460 -7.601 1.00 90.00 142 GLU A O 1
ATOM 1153 N N . LEU A 1 143 ? 7.243 3.839 -6.338 1.00 91.00 143 LEU A N 1
ATOM 1154 C CA . LEU A 1 143 ? 5.965 3.481 -6.945 1.00 91.00 143 LEU A CA 1
ATOM 1155 C C . LEU A 1 143 ? 5.947 3.706 -8.470 1.00 91.00 143 LEU A C 1
ATOM 1157 O O . LEU A 1 143 ? 5.391 2.893 -9.213 1.00 91.00 143 LEU A O 1
ATOM 1161 N N . ARG A 1 144 ? 6.575 4.786 -8.963 1.00 96.94 144 ARG A N 1
ATOM 1162 C CA . A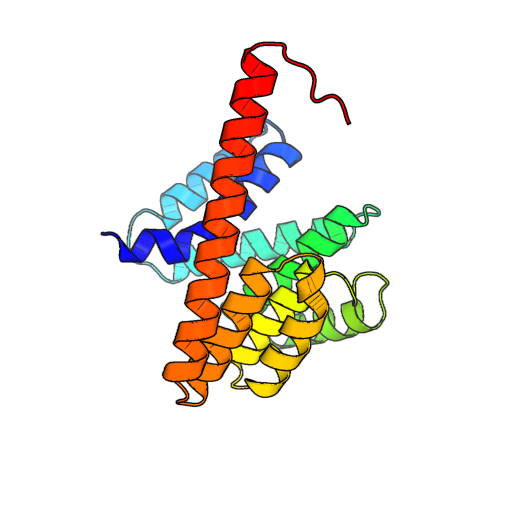RG A 1 144 ? 6.743 5.015 -10.414 1.00 96.94 144 ARG A CA 1
ATOM 1163 C C . ARG A 1 144 ? 7.727 4.040 -11.038 1.00 96.94 144 ARG A C 1
ATOM 1165 O O . ARG A 1 144 ? 7.466 3.553 -12.136 1.00 96.94 144 ARG A O 1
ATOM 1172 N N . GLY A 1 145 ? 8.833 3.754 -10.355 1.00 92.12 145 GLY A N 1
ATOM 1173 C CA . GLY A 1 145 ? 9.830 2.785 -10.804 1.00 92.12 145 GLY A CA 1
ATOM 1174 C C . GLY A 1 145 ? 9.216 1.409 -11.054 1.00 92.12 145 GLY A C 1
ATOM 1175 O O . GLY A 1 145 ? 9.409 0.826 -12.125 1.00 92.12 145 GLY A O 1
ATOM 1176 N N . ASP A 1 146 ? 8.396 0.939 -10.116 1.00 88.81 146 ASP A N 1
ATOM 1177 C CA . ASP A 1 146 ? 7.667 -0.324 -10.237 1.00 88.81 146 ASP A CA 1
ATOM 1178 C C . ASP A 1 146 ? 6.652 -0.285 -11.386 1.00 88.81 146 ASP A C 1
ATOM 1180 O O . ASP A 1 146 ? 6.590 -1.211 -12.200 1.00 88.81 146 ASP A O 1
ATOM 1184 N N . ALA A 1 147 ? 5.895 0.810 -11.511 1.00 94.62 147 ALA A N 1
ATOM 1185 C CA . ALA A 1 147 ? 4.928 0.981 -12.594 1.00 94.62 147 ALA A CA 1
ATOM 1186 C C . ALA A 1 147 ? 5.592 0.934 -13.980 1.00 94.62 147 ALA A C 1
ATOM 1188 O O . ALA A 1 147 ? 5.117 0.225 -14.869 1.00 94.62 147 ALA A O 1
ATOM 1189 N N . TYR A 1 148 ? 6.704 1.651 -14.163 1.00 91.00 148 TYR A N 1
ATOM 1190 C CA . TYR A 1 148 ? 7.458 1.653 -15.417 1.00 91.00 148 TYR A CA 1
ATOM 1191 C C . TYR A 1 148 ? 8.101 0.298 -15.705 1.00 91.00 148 TYR A C 1
ATOM 1193 O O . TYR A 1 148 ? 8.097 -0.145 -16.854 1.00 91.00 148 TYR A O 1
ATOM 1201 N N . THR A 1 149 ? 8.582 -0.406 -14.679 1.00 90.62 149 THR A N 1
ATOM 1202 C CA . THR A 1 149 ? 9.087 -1.778 -14.826 1.00 90.62 149 THR A CA 1
ATOM 1203 C C . THR A 1 149 ? 7.993 -2.705 -15.351 1.00 90.62 149 THR A C 1
ATOM 1205 O O . THR A 1 149 ? 8.202 -3.390 -16.353 1.00 90.62 149 THR A O 1
ATOM 1208 N N . ASN A 1 150 ? 6.804 -2.671 -14.744 1.00 90.88 150 ASN A N 1
ATOM 1209 C CA . ASN A 1 150 ? 5.659 -3.484 -15.159 1.00 90.88 150 ASN A CA 1
ATOM 1210 C C . ASN A 1 150 ? 5.163 -3.153 -16.575 1.00 90.88 150 ASN A C 1
ATOM 1212 O O . ASN A 1 150 ? 4.614 -4.019 -17.253 1.00 90.88 150 ASN A O 1
ATOM 1216 N N . GLN A 1 151 ? 5.346 -1.912 -17.031 1.00 93.75 151 GLN A N 1
ATOM 1217 C CA . GLN A 1 151 ? 5.008 -1.486 -18.392 1.00 93.75 151 GLN A CA 1
ATOM 1218 C C . GLN A 1 151 ? 6.101 -1.794 -19.429 1.00 93.75 151 GLN A C 1
ATOM 1220 O O . GLN A 1 151 ? 5.874 -1.592 -20.620 1.00 93.75 151 GLN A O 1
ATOM 1225 N N . GLY A 1 152 ? 7.272 -2.286 -19.013 1.00 91.94 152 GLY A N 1
ATOM 1226 C CA . GLY A 1 152 ? 8.385 -2.568 -19.921 1.00 91.94 152 GLY A CA 1
ATOM 1227 C C . GLY A 1 152 ? 9.220 -1.339 -20.295 1.00 91.94 152 GLY A C 1
ATOM 1228 O O . GLY A 1 152 ? 9.873 -1.348 -21.338 1.00 91.94 152 GLY A O 1
ATOM 1229 N N . TYR A 1 153 ? 9.246 -0.308 -19.443 1.00 93.69 153 TYR A N 1
ATOM 1230 C CA . TYR A 1 153 ? 10.055 0.909 -19.594 1.00 93.69 153 TYR A CA 1
ATOM 1231 C C . TYR A 1 153 ? 11.243 0.931 -18.605 1.00 93.69 153 TYR A C 1
ATOM 1233 O O . TYR A 1 153 ? 11.268 1.713 -17.651 1.00 93.69 153 TYR A O 1
ATOM 1241 N N . PRO A 1 154 ? 12.271 0.080 -18.793 1.00 86.00 154 PRO A N 1
ATOM 1242 C CA . PRO A 1 154 ? 13.349 -0.096 -17.815 1.00 86.00 154 PRO A CA 1
ATOM 1243 C C . PRO A 1 154 ? 14.265 1.129 -17.664 1.00 86.00 154 PRO A C 1
ATOM 1245 O O . PRO A 1 154 ? 14.896 1.297 -16.620 1.00 86.00 154 PRO A O 1
ATOM 1248 N N . SER A 1 155 ? 14.372 1.975 -18.693 1.00 88.38 155 SER A N 1
ATOM 1249 C CA . SER A 1 155 ? 15.161 3.212 -18.629 1.00 88.38 155 SER A CA 1
ATOM 1250 C C . SER A 1 155 ? 14.514 4.232 -17.697 1.00 88.38 155 SER A C 1
ATOM 1252 O O . SER A 1 155 ? 15.198 4.779 -16.834 1.00 88.38 155 SER A O 1
ATOM 1254 N N . ASP A 1 156 ? 13.201 4.423 -17.823 1.00 90.38 156 ASP A N 1
ATOM 1255 C CA . ASP A 1 156 ? 12.435 5.331 -16.970 1.00 90.38 156 ASP A CA 1
ATOM 1256 C C . ASP A 1 156 ? 12.383 4.796 -15.537 1.00 90.38 156 ASP A C 1
ATOM 1258 O O . ASP A 1 156 ? 12.697 5.519 -14.592 1.00 90.38 156 ASP A O 1
ATOM 1262 N N . ALA A 1 157 ? 12.143 3.490 -15.371 1.00 84.44 157 ALA A N 1
ATOM 1263 C CA . ALA A 1 157 ? 12.193 2.836 -14.065 1.00 84.44 157 ALA A CA 1
ATOM 1264 C C . ALA A 1 157 ? 13.534 3.055 -13.347 1.00 84.44 157 ALA A C 1
ATOM 1266 O O . ALA A 1 157 ? 13.575 3.394 -12.164 1.00 84.44 157 ALA A O 1
ATOM 1267 N N . ARG A 1 158 ? 14.656 2.920 -14.069 1.00 87.00 158 ARG A N 1
ATOM 1268 C CA . ARG A 1 158 ? 15.996 3.150 -13.511 1.00 87.00 158 ARG A CA 1
ATOM 1269 C C . ARG A 1 158 ? 16.157 4.571 -12.974 1.00 87.00 158 ARG A C 1
ATOM 1271 O O . ARG A 1 158 ? 16.765 4.740 -11.918 1.00 87.00 158 ARG A O 1
ATOM 1278 N N . VAL A 1 159 ? 15.666 5.578 -13.696 1.00 92.81 159 VAL A N 1
ATOM 1279 C CA . VAL A 1 159 ? 15.744 6.981 -13.258 1.00 92.81 159 VAL A CA 1
ATOM 1280 C C . VAL A 1 159 ? 14.985 7.167 -11.947 1.00 92.81 159 VAL A C 1
ATOM 1282 O O . VAL A 1 159 ? 15.535 7.726 -10.996 1.00 92.81 159 VAL A O 1
ATOM 1285 N N . GLU A 1 160 ? 13.768 6.635 -11.871 1.00 90.56 160 GLU A N 1
ATOM 1286 C CA . GLU A 1 160 ? 12.934 6.701 -10.673 1.00 90.56 160 GLU A CA 1
ATOM 1287 C C . GLU A 1 160 ? 13.606 6.007 -9.475 1.00 90.56 160 GLU A C 1
ATOM 1289 O O . GLU A 1 160 ? 13.784 6.627 -8.427 1.00 90.56 160 GLU A O 1
ATOM 1294 N N . TYR A 1 161 ? 14.122 4.784 -9.633 1.00 83.88 161 TYR A N 1
ATOM 1295 C CA . TYR A 1 161 ? 14.822 4.094 -8.541 1.00 83.88 161 TYR A CA 1
ATOM 1296 C C . TYR A 1 161 ? 16.092 4.820 -8.075 1.00 83.88 161 TYR A C 1
ATOM 1298 O O . TYR A 1 161 ? 16.379 4.862 -6.877 1.00 83.88 161 TYR A O 1
ATOM 1306 N N . ILE A 1 162 ? 16.857 5.432 -8.987 1.00 89.44 162 ILE A N 1
ATOM 1307 C CA . ILE A 1 162 ? 18.016 6.257 -8.608 1.00 89.44 162 ILE A CA 1
ATOM 1308 C C . ILE A 1 162 ? 17.568 7.445 -7.750 1.00 89.44 162 ILE A C 1
ATOM 1310 O O . ILE A 1 162 ? 18.236 7.775 -6.766 1.00 89.44 162 ILE A O 1
ATOM 1314 N N . ASN A 1 163 ? 16.448 8.080 -8.096 1.00 88.44 163 ASN A N 1
ATOM 1315 C CA . ASN A 1 163 ? 15.892 9.173 -7.305 1.00 88.44 163 ASN A CA 1
ATOM 1316 C C . ASN A 1 163 ? 15.430 8.689 -5.922 1.00 88.44 163 ASN A C 1
ATOM 1318 O O . ASN A 1 163 ? 15.794 9.317 -4.927 1.00 88.44 163 ASN A O 1
ATOM 1322 N N . ALA A 1 164 ? 14.745 7.543 -5.834 1.00 85.19 164 ALA A N 1
ATOM 1323 C CA . ALA A 1 164 ? 14.358 6.932 -4.559 1.00 85.19 164 ALA A CA 1
ATOM 1324 C C . ALA A 1 164 ? 15.579 6.694 -3.651 1.00 85.19 164 ALA A C 1
ATOM 1326 O O . ALA A 1 164 ? 15.625 7.168 -2.515 1.00 85.19 164 ALA A O 1
ATOM 1327 N N . ILE A 1 165 ? 16.629 6.052 -4.181 1.00 81.44 165 ILE A N 1
ATOM 1328 C CA . ILE A 1 165 ? 17.875 5.776 -3.445 1.00 81.44 165 ILE A CA 1
ATOM 1329 C C . ILE A 1 165 ? 18.539 7.071 -2.967 1.00 81.44 165 ILE A C 1
ATOM 1331 O O . ILE A 1 165 ? 19.008 7.139 -1.828 1.00 81.44 165 ILE A O 1
ATOM 1335 N N . ARG A 1 166 ? 18.592 8.109 -3.812 1.00 84.62 166 ARG A N 1
ATOM 1336 C CA . ARG A 1 166 ? 19.155 9.414 -3.429 1.00 84.62 166 ARG A CA 1
ATOM 1337 C C . ARG A 1 166 ? 18.413 10.007 -2.238 1.00 84.62 166 ARG A C 1
ATOM 1339 O O . ARG A 1 166 ? 19.066 10.431 -1.287 1.00 84.62 166 ARG A O 1
ATOM 1346 N N . TYR A 1 167 ? 17.082 9.988 -2.259 1.00 83.25 167 TYR A N 1
ATOM 1347 C CA . TYR A 1 167 ? 16.279 10.504 -1.154 1.00 83.25 167 TYR A CA 1
ATOM 1348 C C . TYR A 1 167 ? 16.438 9.683 0.126 1.00 83.25 167 TYR A C 1
ATOM 1350 O O . TYR A 1 167 ? 16.665 10.272 1.184 1.00 83.25 167 TYR A O 1
ATOM 1358 N N . TYR A 1 168 ? 16.418 8.349 0.048 1.00 78.94 168 TYR A N 1
ATOM 1359 C CA . TYR A 1 168 ? 16.676 7.503 1.218 1.00 78.94 168 TYR A CA 1
ATOM 1360 C C . TYR A 1 168 ? 18.055 7.769 1.825 1.00 78.94 168 TYR A C 1
ATOM 1362 O O . TYR A 1 168 ? 18.189 7.893 3.043 1.00 78.94 168 TYR A O 1
ATOM 1370 N N . ARG A 1 169 ? 19.078 7.930 0.981 1.00 73.44 169 ARG A N 1
ATOM 1371 C CA . ARG A 1 169 ? 20.439 8.236 1.425 1.00 73.44 169 ARG A CA 1
ATOM 1372 C C . ARG A 1 169 ? 20.536 9.612 2.090 1.00 73.44 169 ARG A C 1
ATOM 1374 O O . ARG A 1 169 ? 21.187 9.728 3.124 1.00 73.44 169 ARG A O 1
ATOM 1381 N N . CYS A 1 170 ? 19.884 10.637 1.539 1.00 68.62 170 CYS A N 1
ATOM 1382 C CA . CYS A 1 170 ? 19.807 11.960 2.167 1.00 68.62 170 CYS A CA 1
ATOM 1383 C C . CYS A 1 170 ? 19.117 11.894 3.535 1.00 68.62 170 CYS A C 1
ATOM 1385 O O . CYS A 1 170 ? 19.674 12.386 4.511 1.00 68.62 170 CYS A O 1
ATOM 1387 N N . ARG A 1 171 ? 17.975 11.200 3.635 1.00 66.94 171 ARG A N 1
ATOM 1388 C CA . ARG A 1 171 ? 17.239 11.030 4.897 1.00 66.94 171 ARG A CA 1
ATOM 1389 C C . ARG A 1 171 ? 18.085 10.331 5.965 1.00 66.94 171 ARG A C 1
ATOM 1391 O O . ARG A 1 171 ? 18.099 10.767 7.112 1.00 66.94 171 ARG A O 1
ATOM 1398 N N . TYR A 1 172 ? 18.823 9.288 5.583 1.00 58.94 172 TYR A N 1
ATOM 1399 C CA . TYR A 1 172 ? 19.725 8.569 6.486 1.00 58.94 172 TYR A CA 1
ATOM 1400 C C . TYR A 1 172 ? 20.842 9.478 7.029 1.00 58.94 172 TYR A C 1
ATOM 1402 O O . TYR A 1 172 ? 21.051 9.548 8.240 1.00 58.94 172 TYR A O 1
ATOM 1410 N N . TYR A 1 173 ? 21.510 10.246 6.160 1.00 55.16 173 TYR A N 1
ATOM 1411 C CA . TYR A 1 173 ? 22.560 11.170 6.600 1.00 55.16 173 TYR A CA 1
ATOM 1412 C C . TYR A 1 173 ? 22.034 12.373 7.385 1.00 55.16 173 TYR A C 1
ATOM 1414 O O . TYR A 1 173 ? 22.734 12.864 8.272 1.00 55.16 173 TYR A O 1
ATOM 1422 N N . ASP A 1 174 ? 20.824 12.853 7.099 1.00 58.12 174 ASP A N 1
ATOM 1423 C CA . ASP A 1 174 ? 20.209 13.927 7.878 1.00 58.12 174 ASP A CA 1
ATOM 1424 C C . ASP A 1 174 ? 19.874 13.461 9.299 1.00 58.12 174 ASP A C 1
ATOM 1426 O O . ASP A 1 174 ? 20.158 14.192 10.249 1.00 58.12 174 ASP A O 1
ATOM 1430 N N . ILE A 1 175 ? 19.382 12.228 9.472 1.00 58.47 175 ILE A N 1
ATOM 1431 C CA . ILE A 1 175 ? 19.153 11.631 10.796 1.00 58.47 175 ILE A CA 1
ATOM 1432 C C . ILE A 1 175 ? 20.474 11.468 11.554 1.00 58.47 175 ILE A C 1
ATOM 1434 O O . ILE A 1 175 ? 20.567 11.927 12.691 1.00 58.47 175 ILE A O 1
ATOM 1438 N N . GLU A 1 176 ? 21.517 10.895 10.942 1.00 58.00 176 GLU A N 1
ATOM 1439 C CA . GLU A 1 176 ? 22.831 10.756 11.593 1.00 58.00 176 GLU A CA 1
ATOM 1440 C C . GLU A 1 176 ? 23.430 12.119 11.975 1.00 58.00 176 GLU A C 1
ATOM 1442 O O . GLU A 1 176 ? 24.004 12.281 13.056 1.00 58.00 176 GLU A O 1
ATOM 1447 N N . ARG A 1 177 ? 23.277 13.135 11.117 1.00 55.81 177 ARG A N 1
ATOM 1448 C CA . ARG A 1 177 ? 23.749 14.499 11.389 1.00 55.81 177 ARG A CA 1
ATOM 1449 C C . ARG A 1 177 ? 22.983 15.140 12.543 1.00 55.81 177 ARG A C 1
ATOM 1451 O O . ARG A 1 177 ? 23.612 15.749 13.407 1.00 55.81 177 ARG A O 1
ATOM 1458 N N . VAL A 1 178 ? 21.657 15.011 12.567 1.00 51.41 178 VAL A N 1
ATOM 1459 C CA . VAL A 1 178 ? 20.801 15.528 13.646 1.00 51.41 178 VAL A CA 1
ATOM 1460 C C . VAL A 1 178 ? 21.102 14.808 14.958 1.00 51.41 178 VAL A C 1
ATOM 1462 O O . VAL A 1 178 ? 21.335 15.471 15.963 1.00 51.41 178 VAL A O 1
ATOM 1465 N N . GLN A 1 179 ? 21.222 13.480 14.953 1.00 52.69 179 GLN A N 1
ATOM 1466 C CA . GLN A 1 179 ? 21.613 12.701 16.131 1.00 52.69 179 GLN A CA 1
ATOM 1467 C C . GLN A 1 179 ? 22.994 13.111 16.651 1.00 52.69 179 GLN A C 1
ATOM 1469 O O . GLN A 1 179 ? 23.172 13.286 17.851 1.00 52.69 179 GLN A O 1
ATOM 1474 N N . LYS A 1 180 ? 23.969 13.341 15.765 1.00 57.59 180 LYS A N 1
ATOM 1475 C CA . LYS A 1 180 ? 25.313 13.789 16.152 1.00 57.59 180 LYS A CA 1
ATOM 1476 C C . LYS A 1 180 ? 25.329 15.207 16.731 1.00 57.59 180 LYS A C 1
ATOM 1478 O O . LYS A 1 180 ? 26.124 15.462 17.630 1.00 57.59 180 LYS A O 1
ATOM 1483 N N . LYS A 1 181 ? 24.478 16.113 16.240 1.00 57.03 181 LYS A N 1
ATOM 1484 C CA . LYS A 1 181 ? 24.290 17.457 16.818 1.00 57.03 181 LYS A CA 1
ATOM 1485 C C . LYS A 1 181 ? 23.607 17.389 18.187 1.00 57.03 181 LYS A C 1
ATOM 1487 O O . LYS A 1 181 ? 24.115 17.964 19.146 1.00 57.03 181 LYS A O 1
ATOM 1492 N N . LEU A 1 182 ? 22.539 16.595 18.301 1.00 48.75 182 LEU A N 1
ATOM 1493 C CA . LEU A 1 182 ? 21.821 16.346 19.557 1.00 48.75 182 LEU A CA 1
ATOM 1494 C C . LEU A 1 182 ? 22.734 15.734 20.632 1.00 48.75 182 LEU A C 1
ATOM 1496 O O . LEU A 1 182 ? 22.753 16.210 21.762 1.00 48.75 182 LEU A O 1
ATOM 1500 N N . LEU A 1 183 ? 23.556 14.741 20.276 1.00 58.72 183 LEU A N 1
ATOM 1501 C CA . LEU A 1 183 ? 24.521 14.105 21.186 1.00 58.72 183 LEU A CA 1
ATOM 1502 C C . LEU A 1 183 ? 25.662 15.037 21.621 1.00 58.72 183 LEU A C 1
ATOM 1504 O O . LEU A 1 183 ? 26.304 14.784 22.637 1.00 58.72 183 LEU A O 1
ATOM 1508 N N . LYS A 1 184 ? 25.928 16.106 20.864 1.00 67.50 184 LYS A N 1
ATOM 1509 C CA . LYS A 1 184 ? 26.934 17.124 21.192 1.00 67.50 184 LYS A CA 1
ATOM 1510 C C . LYS A 1 184 ? 26.364 18.329 21.945 1.00 67.50 184 LYS A C 1
ATOM 1512 O O . LYS A 1 184 ? 27.131 19.219 22.298 1.00 67.50 184 LYS A O 1
ATOM 1517 N N . GLY A 1 185 ? 25.052 18.372 22.191 1.00 47.25 185 GLY A N 1
ATOM 1518 C CA . GLY A 1 185 ? 24.390 19.525 22.812 1.00 47.25 185 GLY A CA 1
ATOM 1519 C C . GLY A 1 185 ? 24.384 20.782 21.934 1.00 47.25 185 GLY A C 1
ATOM 1520 O O . GLY A 1 185 ? 24.101 21.872 22.422 1.00 47.25 185 GLY A O 1
ATOM 1521 N N . GLU A 1 186 ? 24.693 20.649 20.643 1.00 47.94 186 GLU A N 1
ATOM 1522 C CA . GLU A 1 186 ? 24.628 21.750 19.688 1.00 47.94 186 GLU A CA 1
ATOM 1523 C C . GLU A 1 186 ? 23.171 21.875 19.234 1.00 47.94 186 GLU A C 1
ATOM 1525 O O . GLU A 1 186 ? 22.706 21.114 18.380 1.00 47.94 186 GLU A O 1
ATOM 1530 N N . ALA A 1 187 ? 22.422 22.796 19.846 1.00 41.97 187 ALA A N 1
ATOM 1531 C CA . ALA A 1 187 ? 21.069 23.111 19.408 1.00 41.97 187 ALA A CA 1
ATOM 1532 C C . ALA A 1 187 ? 21.092 23.507 17.922 1.00 41.97 187 ALA A C 1
ATOM 1534 O O . ALA A 1 187 ? 21.915 24.323 17.500 1.00 41.97 187 ALA A O 1
ATOM 1535 N N . CYS A 1 188 ? 20.200 22.916 17.122 1.00 42.38 188 CYS A N 1
ATOM 1536 C CA . CYS A 1 188 ? 19.922 23.411 15.780 1.00 42.38 188 CYS A CA 1
ATOM 1537 C C . CYS A 1 188 ? 19.359 24.829 15.920 1.00 42.38 188 CYS A C 1
ATOM 1539 O O . CYS A 1 188 ? 18.204 24.991 16.291 1.00 42.38 188 CYS A O 1
ATOM 1541 N N . SER A 1 189 ? 20.192 25.841 15.687 1.00 40.72 189 SER A N 1
ATOM 1542 C CA . SER A 1 189 ? 19.727 27.195 15.408 1.00 40.72 189 SER A CA 1
ATOM 1543 C C . SER A 1 189 ? 19.118 27.216 14.006 1.00 40.72 189 SER A C 1
ATOM 1545 O O . SER A 1 189 ? 19.763 26.712 13.079 1.00 40.72 189 SER A O 1
ATOM 1547 N N . ASP A 1 190 ? 17.898 27.750 13.921 1.00 40.97 190 ASP A N 1
ATOM 1548 C CA . ASP A 1 190 ? 17.059 27.895 12.721 1.00 40.97 190 ASP A CA 1
ATOM 1549 C C . ASP A 1 190 ? 17.786 28.498 11.505 1.00 40.97 190 ASP A C 1
ATOM 1551 O O . ASP A 1 190 ? 18.648 29.393 11.693 1.00 40.97 190 ASP A O 1
#